Protein AF-A0A834B1N3-F1 (afdb_monomer)

Foldseek 3Di:
DAAQWKAQPVPRDIAHDDQDPVRDGGDCRVVVCCVVPVRDDIDGAAECVVVLCVLQDWDKDFQDQAQVVNDGDIDTDGDADQFDAQKDKDFDPQWDADPVRAIFGNQGFYFDDQKDFPLVRHDPPDDVPDDDGDDPDLPPPDPDDPDDQPQPVVLLVVVVVVPQASQLLSVLSVSQVNPDNVSSVVSCVSCVPPPCSNPHDDDPVDPDPPDPPPVLPQQPVVLLVVLVVVVDDSVLSRVLCVVVSNDSVSSNVVCVVCVLVVVVVVVVVVVVVDDPDDDPDDPPPSDDDGDGDGSMWGWAKFWAFADRDPVDGAIKMWGQDPNWIWIDGPVDIGTDPDDSSRRTRMTMIGHDDD

Structure (mmCIF, N/CA/C/O backbone):
data_AF-A0A834B1N3-F1
#
_entry.id   AF-A0A834B1N3-F1
#
loop_
_atom_site.group_PDB
_atom_site.id
_atom_site.type_symbol
_atom_site.label_atom_id
_atom_site.label_alt_id
_atom_site.label_comp_id
_atom_site.label_asym_id
_atom_site.label_entity_id
_atom_site.label_seq_id
_atom_site.pdbx_PDB_ins_code
_atom_site.Cartn_x
_atom_site.Cartn_y
_atom_site.Cartn_z
_atom_site.occupancy
_atom_site.B_iso_or_equiv
_atom_site.auth_seq_id
_atom_site.auth_comp_id
_atom_site.auth_asym_id
_atom_site.auth_atom_id
_atom_site.pdbx_PDB_model_num
ATOM 1 N N . MET A 1 1 ? -0.926 20.385 25.881 1.00 48.50 1 MET A N 1
ATOM 2 C CA . MET A 1 1 ? -1.432 20.629 24.514 1.00 48.50 1 MET A CA 1
ATOM 3 C C . MET A 1 1 ? -1.673 19.280 23.863 1.00 48.50 1 MET A C 1
ATOM 5 O O . MET A 1 1 ? -0.699 18.581 23.637 1.00 48.50 1 MET A O 1
ATOM 9 N N . ARG A 1 2 ? -2.929 18.856 23.689 1.00 51.62 2 ARG A N 1
ATOM 10 C CA . ARG A 1 2 ? -3.270 17.542 23.098 1.00 51.62 2 ARG A CA 1
ATOM 11 C C . ARG A 1 2 ? -4.264 17.630 21.934 1.00 51.62 2 ARG A C 1
ATOM 13 O O . ARG A 1 2 ? -4.552 16.618 21.321 1.00 51.62 2 ARG A O 1
ATOM 20 N N . GLU A 1 3 ? -4.758 18.824 21.623 1.00 53.50 3 GLU A N 1
ATOM 21 C CA . GLU A 1 3 ? -5.803 19.053 20.622 1.00 53.50 3 GLU A CA 1
ATOM 22 C C . GLU A 1 3 ? -5.447 20.297 19.795 1.00 53.50 3 GLU A C 1
ATOM 24 O O . GLU A 1 3 ? -4.778 21.204 20.302 1.00 53.50 3 GLU A O 1
ATOM 29 N N . ASN A 1 4 ? -5.879 20.339 18.528 1.00 62.78 4 ASN A N 1
ATOM 30 C CA . ASN A 1 4 ? -5.603 21.426 17.573 1.00 62.78 4 ASN A CA 1
ATOM 31 C C . ASN A 1 4 ? -4.107 21.741 17.394 1.00 62.78 4 ASN A C 1
ATOM 33 O O . ASN A 1 4 ? -3.699 22.907 17.408 1.00 62.78 4 ASN A O 1
ATOM 37 N N . LEU A 1 5 ? -3.294 20.699 17.228 1.00 69.50 5 LEU A N 1
ATOM 38 C CA . LEU A 1 5 ? -1.886 20.838 16.870 1.00 69.50 5 LEU A CA 1
ATOM 39 C C . LEU A 1 5 ? -1.744 21.023 15.354 1.00 69.50 5 LEU A C 1
ATOM 41 O O . LEU A 1 5 ? -2.571 20.562 14.574 1.00 69.50 5 LEU A O 1
ATOM 45 N N . TRP A 1 6 ? -0.708 21.728 14.941 1.00 71.81 6 TRP A N 1
ATOM 46 C CA . TRP A 1 6 ? -0.378 22.051 13.563 1.00 71.81 6 TRP A CA 1
ATOM 47 C C . TRP A 1 6 ? 1.087 21.702 13.356 1.00 71.81 6 TRP A C 1
ATOM 49 O O . TRP A 1 6 ? 1.929 22.148 14.132 1.00 71.81 6 TRP A O 1
ATOM 59 N N . LEU A 1 7 ? 1.375 20.884 12.349 1.00 72.25 7 LEU A N 1
ATOM 60 C CA . LEU A 1 7 ? 2.737 20.553 11.947 1.00 72.25 7 LEU A CA 1
ATOM 61 C C . LEU A 1 7 ? 3.144 21.484 10.809 1.00 72.25 7 LEU A C 1
ATOM 63 O O . LEU A 1 7 ? 2.457 21.541 9.787 1.00 72.25 7 LEU A O 1
ATOM 67 N N . ASN A 1 8 ? 4.254 22.190 10.981 1.00 73.25 8 ASN A N 1
ATOM 68 C CA . ASN A 1 8 ? 4.911 22.884 9.891 1.00 73.25 8 ASN A CA 1
ATOM 69 C C . ASN A 1 8 ? 5.729 21.869 9.080 1.00 73.25 8 ASN A C 1
ATOM 71 O O . ASN A 1 8 ? 6.561 21.151 9.633 1.00 73.25 8 ASN A O 1
ATOM 75 N N . LEU A 1 9 ? 5.450 21.762 7.781 1.00 66.12 9 LEU A N 1
ATOM 76 C CA . LEU A 1 9 ? 6.094 20.767 6.914 1.00 66.12 9 LEU A CA 1
ATOM 77 C C . LEU A 1 9 ? 7.459 21.223 6.380 1.00 66.12 9 LEU A C 1
ATOM 79 O O . LEU A 1 9 ? 8.175 20.417 5.796 1.00 66.12 9 LEU A O 1
ATOM 83 N N . THR A 1 10 ? 7.826 22.490 6.576 1.00 69.81 10 THR A N 1
ATOM 84 C CA . THR A 1 10 ? 9.124 23.035 6.164 1.00 69.81 10 THR A CA 1
ATOM 85 C C . THR A 1 10 ? 10.220 22.718 7.180 1.00 69.81 10 THR A C 1
ATOM 87 O O . THR A 1 10 ? 11.349 22.447 6.785 1.00 69.81 10 THR A O 1
ATOM 90 N N . ASP A 1 11 ? 9.904 22.718 8.475 1.00 76.56 11 ASP A N 1
ATOM 91 C CA . ASP A 1 11 ? 10.894 22.550 9.549 1.00 76.56 11 ASP A CA 1
ATOM 92 C C . ASP A 1 11 ? 10.513 21.499 10.610 1.00 76.56 11 ASP A C 1
ATOM 94 O O . ASP A 1 11 ? 11.291 21.222 11.522 1.00 76.56 11 ASP A O 1
ATOM 98 N N . GLY A 1 12 ? 9.330 20.888 10.498 1.00 71.69 12 GLY A N 1
ATOM 99 C CA . GLY A 1 12 ? 8.854 19.863 11.425 1.00 71.69 12 GLY A CA 1
ATOM 100 C C . GLY A 1 12 ? 8.320 20.404 12.757 1.00 71.69 12 GLY A C 1
ATOM 101 O O . GLY A 1 12 ? 8.055 19.611 13.666 1.00 71.69 12 GLY A O 1
ATOM 102 N N . SER A 1 13 ? 8.141 21.722 12.902 1.00 76.25 13 SER A N 1
ATOM 103 C CA . SER A 1 13 ? 7.670 22.344 14.145 1.00 76.25 13 SER A CA 1
ATOM 104 C C . SER A 1 13 ? 6.200 22.006 14.438 1.00 76.25 13 SER A C 1
ATOM 106 O O . SER A 1 13 ? 5.321 22.233 13.608 1.00 76.25 13 SER A O 1
ATOM 108 N N . ILE A 1 14 ? 5.904 21.488 15.640 1.00 76.12 14 ILE A N 1
ATOM 109 C CA . ILE A 1 14 ? 4.534 21.181 16.097 1.00 76.12 14 ILE A CA 1
ATOM 110 C C . ILE A 1 14 ? 4.039 22.286 17.030 1.00 76.12 14 ILE A C 1
ATOM 112 O O . ILE A 1 14 ? 4.569 22.484 18.123 1.00 76.12 14 ILE A O 1
ATOM 116 N N . LEU A 1 15 ? 2.986 22.987 16.618 1.00 79.75 15 LEU A N 1
ATOM 117 C CA . LEU A 1 15 ? 2.504 24.211 17.258 1.00 79.75 15 LEU A CA 1
ATOM 118 C C . LEU A 1 15 ? 0.989 24.158 17.453 1.00 79.75 15 LEU A C 1
ATOM 120 O O . LEU A 1 15 ? 0.296 23.388 16.802 1.00 79.75 15 LEU A O 1
ATOM 124 N N . CYS A 1 16 ? 0.427 24.958 18.354 1.00 77.19 16 CYS A N 1
ATOM 125 C CA . CYS A 1 16 ? -1.027 25.007 18.508 1.00 77.19 16 CYS A CA 1
ATOM 126 C C . CYS A 1 16 ? -1.684 25.939 17.481 1.00 77.19 16 CYS A C 1
ATOM 128 O O . CYS A 1 16 ? -1.087 26.913 17.012 1.00 77.19 16 CYS A O 1
ATOM 130 N N . GLY A 1 17 ? -2.943 25.636 17.164 1.00 72.00 17 GLY A N 1
ATOM 131 C CA . GLY A 1 17 ? -3.754 26.393 16.218 1.00 72.00 17 GLY A CA 1
ATOM 132 C C . GLY A 1 17 ? -4.133 27.797 16.684 1.00 72.00 17 GLY A C 1
ATOM 133 O O . GLY A 1 17 ? -3.735 28.274 17.750 1.00 72.00 17 GLY A O 1
ATOM 134 N N . ARG A 1 18 ? -4.933 28.473 15.857 1.00 75.00 18 ARG A N 1
ATOM 135 C CA . ARG A 1 18 ? -5.403 29.832 16.140 1.00 75.00 18 ARG A CA 1
ATOM 136 C C . ARG A 1 18 ? -6.335 29.882 17.348 1.00 75.00 18 ARG A C 1
ATOM 138 O O . ARG A 1 18 ? -7.101 28.948 17.592 1.00 75.00 18 ARG A O 1
ATOM 145 N N . ARG A 1 19 ? -6.283 31.006 18.060 1.00 77.25 19 ARG A N 1
ATOM 146 C CA . ARG A 1 19 ? -7.270 31.366 19.077 1.00 77.25 19 ARG A CA 1
ATOM 147 C C . ARG A 1 19 ? -8.553 31.818 18.389 1.00 77.25 19 ARG A C 1
ATOM 149 O O . ARG A 1 19 ? -8.499 32.654 17.485 1.00 77.25 19 ARG A O 1
ATOM 156 N N . TYR A 1 20 ? -9.687 31.270 18.802 1.00 76.81 20 TYR A N 1
ATOM 157 C CA . TYR A 1 20 ? -10.995 31.669 18.299 1.00 76.81 20 TYR A CA 1
ATOM 158 C C . TYR A 1 20 ? -11.485 32.951 18.986 1.00 76.81 20 TYR A C 1
ATOM 160 O O . TYR A 1 20 ? -11.007 33.340 20.054 1.00 76.81 20 TYR A O 1
ATOM 168 N N . PHE A 1 21 ? -12.435 33.633 18.342 1.00 65.25 21 PHE A N 1
ATOM 169 C CA . PHE A 1 21 ? -12.978 34.916 18.805 1.00 65.25 21 PHE A CA 1
ATOM 170 C C . PHE A 1 21 ? -13.740 34.805 20.137 1.00 65.25 21 PHE A C 1
ATOM 172 O O . PHE A 1 21 ? -13.783 35.757 20.907 1.00 65.25 21 PHE A O 1
ATOM 179 N N . ASP A 1 22 ? -14.287 33.628 20.436 1.00 72.81 22 ASP A N 1
ATOM 180 C CA . ASP A 1 22 ? -14.977 33.307 21.691 1.00 72.81 22 ASP A CA 1
ATOM 181 C C . ASP A 1 22 ? -14.021 33.001 22.863 1.00 72.81 22 ASP A C 1
ATOM 183 O O . ASP A 1 22 ? -14.458 32.683 23.968 1.00 72.81 22 ASP A O 1
ATOM 187 N N . GLY A 1 23 ? -12.706 33.099 22.640 1.00 62.50 23 GLY A N 1
ATOM 188 C CA . GLY A 1 23 ? -11.679 32.824 23.638 1.00 62.50 23 GLY A CA 1
ATOM 189 C C . GLY A 1 23 ? -11.283 31.350 23.758 1.00 62.50 23 GLY A C 1
ATOM 190 O O . GLY A 1 23 ? -10.336 31.070 24.497 1.00 62.50 23 GLY A O 1
ATOM 191 N N . SER A 1 24 ? -11.938 30.443 23.024 1.00 70.19 24 SER A N 1
ATOM 192 C CA . SER A 1 24 ? -11.586 29.023 22.917 1.00 70.19 24 SER A CA 1
ATOM 193 C C . SER A 1 24 ? -10.539 28.767 21.810 1.00 70.19 24 SER A C 1
ATOM 195 O O . SER A 1 24 ? -10.094 29.693 21.127 1.00 70.19 24 SER A O 1
ATOM 197 N N . GLY A 1 25 ? -10.093 27.518 21.630 1.00 73.12 25 GLY A N 1
ATOM 198 C CA . GLY A 1 25 ? -9.138 27.135 20.576 1.00 73.12 25 GLY A CA 1
ATOM 199 C C . GLY A 1 25 ? -7.673 27.065 21.026 1.00 73.12 25 GLY A C 1
ATOM 200 O O . GLY A 1 25 ? -7.382 26.709 22.167 1.00 73.12 25 GLY A O 1
ATOM 201 N N . GLY A 1 26 ? -6.739 27.324 20.103 1.00 71.88 26 GLY A N 1
ATOM 202 C CA . GLY A 1 26 ? -5.295 27.292 20.371 1.00 71.88 26 GLY A CA 1
ATOM 203 C C . GLY A 1 26 ? -4.718 28.647 20.808 1.00 71.88 26 GLY A C 1
ATOM 204 O O . GLY A 1 26 ? -5.432 29.637 20.920 1.00 71.88 26 GLY A O 1
ATOM 205 N N . ASN A 1 27 ? -3.404 28.703 21.039 1.00 80.50 27 ASN A N 1
ATOM 206 C CA . ASN A 1 27 ? -2.695 29.897 21.530 1.00 80.50 27 ASN A CA 1
ATOM 207 C C . ASN A 1 27 ? -1.969 30.685 20.422 1.00 80.50 27 ASN A C 1
ATOM 209 O O . ASN A 1 27 ? -1.083 31.465 20.733 1.00 80.50 27 ASN A O 1
ATOM 213 N N . ASN A 1 28 ? -2.320 30.500 19.143 1.00 80.12 28 ASN A N 1
ATOM 214 C CA . ASN A 1 28 ? -1.703 31.177 17.987 1.00 80.12 28 ASN A CA 1
ATOM 215 C C . ASN A 1 28 ? -0.225 30.851 17.696 1.00 80.12 28 ASN A C 1
ATOM 217 O O . ASN A 1 28 ? 0.326 31.455 16.776 1.00 80.12 28 ASN A O 1
ATOM 221 N N . HIS A 1 29 ? 0.395 29.867 18.355 1.00 81.00 29 HIS A N 1
ATOM 222 C CA . HIS A 1 29 ? 1.816 29.564 18.132 1.00 81.00 29 HIS A CA 1
ATOM 223 C C . HIS A 1 29 ? 2.141 29.236 16.662 1.00 81.00 29 HIS A C 1
ATOM 225 O O . HIS A 1 29 ? 3.177 29.652 16.160 1.00 81.00 29 HIS A O 1
ATOM 231 N N . ALA A 1 30 ? 1.242 28.562 15.931 1.00 74.19 30 ALA A N 1
ATOM 232 C CA . ALA A 1 30 ? 1.442 28.294 14.501 1.00 74.19 30 ALA A CA 1
ATOM 233 C C . ALA A 1 30 ? 1.464 29.575 13.639 1.00 74.19 30 ALA A C 1
ATOM 235 O O . ALA A 1 30 ? 2.158 29.642 12.629 1.00 74.19 30 ALA A O 1
ATOM 236 N N . VAL A 1 31 ? 0.713 30.610 14.036 1.00 77.69 31 VAL A N 1
ATOM 237 C CA . VAL A 1 31 ? 0.668 31.901 13.329 1.00 77.69 31 VAL A CA 1
ATOM 238 C C . VAL A 1 31 ? 1.860 32.775 13.688 1.00 77.69 31 VAL A C 1
ATOM 240 O O . VAL A 1 31 ? 2.384 33.468 12.822 1.00 77.69 31 VAL A O 1
ATOM 243 N N . GLU A 1 32 ? 2.280 32.757 14.950 1.00 83.75 32 GLU A N 1
ATOM 244 C CA . GLU A 1 32 ? 3.480 33.463 15.406 1.00 83.75 32 GLU A CA 1
ATOM 245 C C . GLU A 1 32 ? 4.719 32.909 14.706 1.00 83.75 32 GLU A C 1
ATOM 247 O O . GLU A 1 32 ? 5.453 33.666 14.079 1.00 83.75 32 GLU A O 1
ATOM 252 N N . HIS A 1 33 ? 4.846 31.585 14.652 1.00 80.31 33 HIS A N 1
ATOM 253 C CA . HIS A 1 33 ? 5.920 30.928 13.921 1.00 80.31 33 HIS A CA 1
ATOM 254 C C . HIS A 1 33 ? 5.930 31.278 12.430 1.00 80.31 33 HIS A C 1
ATOM 256 O O . HIS A 1 33 ? 6.991 31.537 11.870 1.00 80.31 33 HIS A O 1
ATOM 262 N N . PHE A 1 34 ? 4.766 31.344 11.771 1.00 81.44 34 PHE A N 1
ATOM 263 C CA . PHE A 1 34 ? 4.688 31.816 10.384 1.00 81.44 34 PHE A CA 1
ATOM 264 C C . PHE A 1 34 ? 5.166 33.267 10.234 1.00 81.44 34 PHE A C 1
ATOM 266 O O . PHE A 1 34 ? 5.861 33.583 9.274 1.00 81.44 34 PHE A O 1
ATOM 273 N N . ARG A 1 35 ? 4.823 34.154 11.175 1.00 84.31 35 ARG A N 1
ATOM 274 C CA . ARG A 1 35 ? 5.263 35.559 11.139 1.00 84.31 35 ARG A CA 1
ATOM 275 C C . ARG A 1 35 ? 6.768 35.713 11.341 1.00 84.31 35 ARG A C 1
ATOM 277 O O . ARG A 1 35 ? 7.338 36.647 10.791 1.00 84.31 35 ARG A O 1
ATOM 284 N N . GLU A 1 36 ? 7.381 34.829 12.118 1.00 85.25 36 GLU A N 1
ATOM 285 C CA . GLU A 1 36 ? 8.819 34.857 12.398 1.00 85.25 36 GLU A CA 1
ATOM 286 C C . GLU A 1 36 ? 9.648 34.191 11.293 1.00 85.25 36 GLU A C 1
ATOM 288 O O . GLU A 1 36 ? 10.690 34.714 10.908 1.00 85.25 36 GLU A O 1
ATOM 293 N N . THR A 1 37 ? 9.184 33.057 10.763 1.00 83.06 37 THR A N 1
ATOM 294 C CA . THR A 1 37 ? 9.956 32.221 9.822 1.00 83.06 37 THR A CA 1
ATOM 295 C C . THR A 1 37 ? 9.570 32.414 8.357 1.00 83.06 37 THR A C 1
ATOM 297 O O . THR A 1 37 ? 10.370 32.144 7.467 1.00 83.06 37 THR A O 1
ATOM 300 N N . GLY A 1 38 ? 8.341 32.861 8.080 1.00 79.25 38 GLY A N 1
ATOM 301 C CA . GLY A 1 38 ? 7.784 32.942 6.728 1.00 79.25 38 GLY A CA 1
ATOM 302 C C . GLY A 1 38 ? 7.381 31.594 6.113 1.00 79.25 38 GLY A C 1
ATOM 303 O O . GLY A 1 38 ? 6.999 31.566 4.946 1.00 79.25 38 GLY A O 1
ATOM 304 N N . TYR A 1 39 ? 7.437 30.481 6.854 1.00 77.94 39 TYR A N 1
ATOM 305 C CA . TYR A 1 39 ? 7.167 29.135 6.327 1.00 77.94 39 TYR A CA 1
ATOM 306 C C . TYR A 1 39 ? 5.658 28.855 6.143 1.00 77.94 39 TYR A C 1
ATOM 308 O O . TYR A 1 39 ? 4.944 28.728 7.141 1.00 77.94 39 TYR A O 1
ATOM 316 N N . PRO A 1 40 ? 5.141 28.727 4.901 1.00 57.25 40 PRO A N 1
ATOM 317 C CA . PRO A 1 40 ? 3.704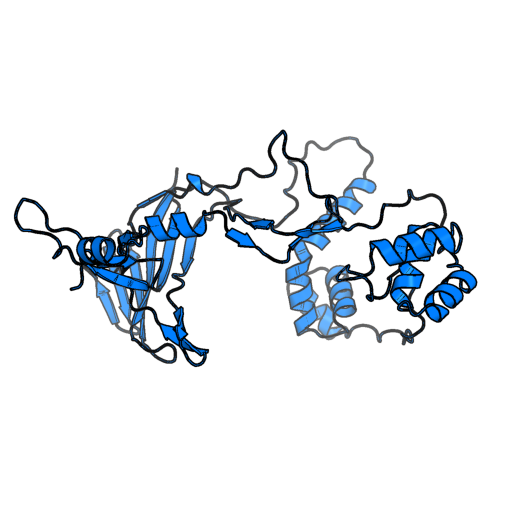 28.817 4.614 1.00 57.25 40 PRO A CA 1
ATOM 318 C C . PRO A 1 40 ? 2.906 27.518 4.823 1.00 57.25 40 PRO A C 1
ATOM 320 O O . PRO A 1 40 ? 1.677 27.573 4.870 1.00 57.25 40 PRO A O 1
ATOM 323 N N . LEU A 1 41 ? 3.560 26.354 4.929 1.00 50.00 41 LEU A N 1
ATOM 324 C CA . LEU A 1 41 ? 2.876 25.058 5.020 1.00 50.00 41 LEU A CA 1
ATOM 325 C C . LEU A 1 41 ? 2.662 24.633 6.477 1.00 50.00 41 LEU A C 1
ATOM 327 O O . LEU A 1 41 ? 3.583 24.143 7.127 1.00 50.00 41 LEU A O 1
ATOM 331 N N . ALA A 1 42 ? 1.424 24.745 6.962 1.00 56.00 42 ALA A N 1
ATOM 332 C CA . ALA A 1 42 ? 0.999 24.181 8.241 1.00 56.00 42 ALA A CA 1
ATOM 333 C C . ALA A 1 42 ? -0.211 23.254 8.036 1.00 56.00 42 ALA A C 1
ATOM 335 O O . ALA A 1 42 ? -1.233 23.681 7.501 1.00 56.00 42 ALA A O 1
ATOM 336 N N . VAL A 1 43 ? -0.113 21.998 8.482 1.00 56.34 43 VAL A N 1
ATOM 337 C CA . VAL A 1 43 ? -1.195 21.001 8.393 1.00 56.34 43 VAL A CA 1
ATOM 338 C C . VAL A 1 43 ? -1.781 20.760 9.777 1.00 56.34 43 VAL A C 1
ATOM 340 O O . VAL A 1 43 ? -1.044 20.528 10.738 1.00 56.34 43 VAL A O 1
ATOM 343 N N . LYS A 1 44 ? -3.113 20.803 9.888 1.00 51.72 44 LYS A N 1
ATOM 344 C CA . LYS A 1 44 ? -3.816 20.467 11.128 1.00 51.72 44 LYS A CA 1
ATOM 345 C C . LYS A 1 44 ? -3.606 18.982 11.436 1.00 51.72 44 LYS A C 1
ATOM 347 O O . LYS A 1 44 ? -4.093 18.113 10.720 1.00 51.72 44 LYS A O 1
ATOM 352 N N . LEU A 1 45 ? -2.910 18.694 12.530 1.00 51.19 45 LEU A N 1
ATOM 353 C CA . LEU A 1 45 ? -2.813 17.353 13.089 1.00 51.19 45 LEU A CA 1
ATOM 354 C C . LEU A 1 45 ? -4.190 16.968 13.638 1.00 51.19 45 LEU A C 1
ATOM 356 O O . LEU A 1 45 ? -4.733 17.665 14.500 1.00 51.19 45 LEU A O 1
ATOM 360 N N . GLY A 1 46 ? -4.757 15.875 13.128 1.00 54.88 46 GLY A N 1
ATOM 361 C CA . GLY A 1 46 ? -5.928 15.252 13.742 1.00 54.88 46 GLY A CA 1
ATOM 362 C C . GLY A 1 46 ? -6.925 14.592 12.798 1.00 54.88 46 GLY A C 1
ATOM 363 O O . GLY A 1 46 ? -7.722 13.818 13.293 1.00 54.88 46 GLY A O 1
ATOM 364 N N . THR A 1 47 ? -6.895 14.816 11.480 1.00 62.59 47 THR A N 1
ATOM 365 C CA . THR A 1 47 ? -7.850 14.169 10.554 1.00 62.59 47 THR A CA 1
ATOM 366 C C . THR A 1 47 ? -7.143 13.300 9.523 1.00 62.59 47 THR A C 1
ATOM 368 O O . THR A 1 47 ? -6.155 13.739 8.933 1.00 62.59 47 THR A O 1
ATOM 371 N N . ILE A 1 48 ? -7.692 12.114 9.237 1.00 78.19 48 ILE A N 1
ATOM 372 C CA . ILE A 1 48 ? -7.190 11.211 8.183 1.00 78.19 48 ILE A CA 1
ATOM 373 C C . ILE A 1 48 ? -7.093 11.887 6.801 1.00 78.19 48 ILE A C 1
ATOM 375 O O . ILE A 1 48 ? -6.304 11.454 5.968 1.00 78.19 48 ILE A O 1
ATOM 379 N N . THR A 1 49 ? -7.858 12.956 6.552 1.00 80.38 49 THR A N 1
ATOM 380 C CA . THR A 1 49 ? -7.920 13.652 5.260 1.00 80.38 49 THR A CA 1
ATOM 381 C C . THR A 1 49 ? -6.545 14.042 4.736 1.00 80.38 49 THR A C 1
ATOM 383 O O . THR A 1 49 ? -6.218 13.692 3.610 1.00 80.38 49 THR A O 1
ATOM 386 N N . SER A 1 50 ? -5.688 14.647 5.562 1.00 79.44 50 SER A N 1
ATOM 387 C CA . SER A 1 50 ? -4.335 15.022 5.130 1.00 79.44 50 SER A CA 1
ATOM 388 C C . SER A 1 50 ? -3.448 13.807 4.841 1.00 79.44 50 SER A C 1
ATOM 390 O O . SER A 1 50 ? -2.583 13.868 3.974 1.00 79.44 50 SER A O 1
ATOM 392 N N . CYS A 1 51 ? -3.673 12.678 5.522 1.00 84.31 51 CYS A N 1
ATOM 393 C CA . CYS A 1 51 ? -2.986 11.424 5.209 1.00 84.31 51 CYS A CA 1
ATOM 394 C C . CYS A 1 51 ? -3.461 10.833 3.872 1.00 84.31 51 CYS A C 1
ATOM 396 O O . CYS A 1 51 ? -2.646 10.293 3.129 1.00 84.31 51 CYS A O 1
ATOM 398 N N . LEU A 1 52 ? -4.757 10.938 3.556 1.00 84.12 52 LEU A N 1
ATOM 399 C CA . LEU A 1 52 ? -5.322 10.488 2.278 1.00 84.12 52 LEU A CA 1
ATOM 400 C C . LEU A 1 52 ? -4.893 11.387 1.117 1.00 84.12 52 LEU A C 1
ATOM 402 O O . LEU A 1 52 ? -4.573 10.882 0.045 1.00 84.12 52 LEU A O 1
ATOM 406 N N . GLU A 1 53 ? -4.849 12.700 1.336 1.00 85.19 53 GLU A N 1
ATOM 407 C CA . GLU A 1 53 ? -4.317 13.666 0.373 1.00 85.19 53 GLU A CA 1
ATOM 408 C C . GLU A 1 53 ? -2.846 13.377 0.084 1.00 85.19 53 GLU A C 1
ATOM 410 O O . GLU A 1 53 ? -2.482 13.248 -1.078 1.00 85.19 53 GLU A O 1
ATOM 415 N N . ALA A 1 54 ? -2.023 13.175 1.120 1.00 85.69 54 ALA A N 1
ATOM 416 C CA . ALA A 1 54 ? -0.619 12.803 0.949 1.00 85.69 54 ALA A CA 1
ATOM 417 C C . ALA A 1 54 ? -0.448 11.455 0.227 1.00 85.69 54 ALA A C 1
ATOM 419 O O . ALA A 1 54 ? 0.466 11.307 -0.572 1.00 85.69 54 ALA A O 1
ATOM 420 N N . TYR A 1 55 ? -1.334 10.482 0.471 1.00 86.75 55 TYR A N 1
ATOM 421 C CA . TYR A 1 55 ? -1.316 9.195 -0.231 1.00 86.75 55 TYR A CA 1
ATOM 422 C C . TYR A 1 55 ? -1.637 9.332 -1.730 1.00 86.75 55 TYR A C 1
ATOM 424 O O . TYR A 1 55 ? -1.049 8.632 -2.551 1.00 86.75 55 TYR A O 1
ATOM 432 N N . GLY A 1 56 ? -2.583 10.207 -2.083 1.00 87.44 56 GLY A N 1
ATOM 433 C CA . GLY A 1 56 ? -3.014 10.435 -3.466 1.00 87.44 56 GLY A CA 1
ATOM 434 C C . GLY A 1 56 ? -2.251 11.537 -4.207 1.00 87.44 56 GLY A C 1
ATOM 435 O O . GLY A 1 56 ? -2.535 11.757 -5.390 1.00 87.44 56 GLY A O 1
ATOM 436 N N . ALA A 1 57 ? -1.344 12.241 -3.525 1.00 89.25 57 ALA A N 1
ATOM 437 C CA . ALA A 1 57 ? -0.560 13.329 -4.086 1.00 89.25 57 ALA A CA 1
ATOM 438 C C . ALA A 1 57 ? 0.486 12.802 -5.085 1.00 89.25 57 ALA A C 1
ATOM 440 O O . ALA A 1 57 ? 1.036 11.718 -4.881 1.00 89.25 57 ALA A O 1
ATOM 441 N N . PRO A 1 58 ? 0.774 13.558 -6.158 1.00 91.38 58 PRO A N 1
ATOM 442 C CA . PRO A 1 58 ? 1.879 13.241 -7.050 1.00 91.38 58 PRO A CA 1
ATOM 443 C C . PRO A 1 58 ? 3.214 13.372 -6.304 1.00 91.38 58 PRO A C 1
ATOM 445 O O . PRO A 1 58 ? 3.494 14.401 -5.689 1.00 91.38 58 PRO A O 1
ATOM 448 N N . GLU A 1 59 ? 4.035 12.329 -6.377 1.00 90.12 59 GLU A N 1
ATOM 449 C CA . GLU A 1 59 ? 5.385 12.272 -5.816 1.00 90.12 59 GLU A CA 1
ATOM 450 C C . GLU A 1 59 ? 6.413 12.424 -6.937 1.00 90.12 59 GLU A C 1
ATOM 452 O O . GLU A 1 59 ? 6.323 11.756 -7.968 1.00 90.12 59 GLU A O 1
ATOM 457 N N . GLN A 1 60 ? 7.398 13.295 -6.732 1.00 92.94 60 GLN A N 1
ATOM 458 C CA . GLN A 1 60 ? 8.526 13.427 -7.644 1.00 92.94 60 GLN A CA 1
ATOM 459 C C . GLN A 1 60 ? 9.545 12.316 -7.370 1.00 92.94 60 GLN A C 1
ATOM 461 O O . GLN A 1 60 ? 9.993 12.149 -6.236 1.00 92.94 60 GLN A O 1
ATOM 466 N N . VAL A 1 61 ? 9.915 11.577 -8.413 1.00 92.88 61 VAL A N 1
ATOM 467 C CA . VAL A 1 61 ? 10.948 10.539 -8.377 1.00 92.88 61 VAL A CA 1
ATOM 468 C C . VAL A 1 61 ? 12.112 11.010 -9.237 1.00 92.88 61 VAL A C 1
ATOM 470 O O . VAL A 1 61 ? 12.013 11.064 -10.464 1.00 92.88 61 VAL A O 1
ATOM 473 N N . ASP A 1 62 ? 13.202 11.378 -8.576 1.00 90.25 62 ASP A N 1
ATOM 474 C CA . ASP A 1 62 ? 14.440 11.775 -9.239 1.00 90.25 62 ASP A CA 1
ATOM 475 C C . ASP A 1 62 ? 15.219 10.544 -9.733 1.00 90.25 62 ASP A C 1
ATOM 477 O O . ASP A 1 62 ? 14.996 9.423 -9.276 1.00 90.25 62 ASP A O 1
ATOM 481 N N . ASP A 1 63 ? 16.156 10.767 -10.657 1.00 88.38 63 ASP A N 1
ATOM 482 C CA . ASP A 1 63 ? 17.008 9.726 -11.255 1.00 88.38 63 ASP A CA 1
ATOM 483 C C . ASP A 1 63 ? 16.229 8.604 -11.981 1.00 88.38 63 ASP A C 1
ATOM 485 O O . ASP A 1 63 ? 16.630 7.440 -11.994 1.00 88.38 63 ASP A O 1
ATOM 489 N N . PHE A 1 64 ? 15.101 8.954 -12.609 1.00 87.75 64 PHE A N 1
ATOM 490 C CA . PHE A 1 64 ? 14.277 8.031 -13.389 1.00 87.75 64 PHE A CA 1
ATOM 491 C C . PHE A 1 64 ? 14.801 7.880 -14.821 1.00 87.75 64 PHE A C 1
ATOM 493 O O . PHE A 1 64 ? 15.002 8.869 -15.523 1.00 87.75 64 PHE A O 1
ATOM 500 N N . TRP A 1 65 ? 14.965 6.648 -15.299 1.00 83.38 65 TRP A N 1
ATOM 501 C CA . TRP A 1 65 ? 15.311 6.388 -16.697 1.00 83.38 65 TRP A CA 1
ATOM 502 C C . TRP A 1 65 ? 14.079 6.503 -17.605 1.00 83.38 65 TRP A C 1
ATOM 504 O O . TRP A 1 65 ? 13.159 5.694 -17.504 1.00 83.38 65 TRP A O 1
ATOM 514 N N . SER A 1 66 ? 14.065 7.486 -18.510 1.00 84.75 66 SER A N 1
ATOM 515 C CA . SER A 1 66 ? 12.982 7.662 -19.483 1.00 84.75 66 SER A CA 1
ATOM 516 C C . SER A 1 66 ? 13.365 7.058 -20.831 1.00 84.75 66 SER A C 1
ATOM 518 O O . SER A 1 66 ? 14.300 7.530 -21.475 1.00 84.75 66 SER A O 1
ATOM 520 N N . THR A 1 67 ? 12.616 6.054 -21.290 1.00 84.81 67 THR A N 1
ATOM 521 C CA . THR A 1 67 ? 12.824 5.410 -22.600 1.00 84.81 67 THR A CA 1
ATOM 522 C C . THR A 1 67 ? 12.526 6.332 -23.773 1.00 84.81 67 THR A C 1
ATOM 524 O O . THR A 1 67 ? 13.216 6.273 -24.784 1.00 84.81 67 THR A O 1
ATOM 527 N N . ALA A 1 68 ? 11.554 7.233 -23.626 1.00 81.00 68 ALA A N 1
ATOM 528 C CA . ALA A 1 68 ? 11.230 8.228 -24.645 1.00 81.00 68 ALA A CA 1
ATOM 529 C C . ALA A 1 68 ? 12.340 9.280 -24.815 1.00 81.00 68 ALA A C 1
ATOM 531 O O . ALA A 1 68 ? 12.568 9.766 -25.920 1.00 81.00 68 ALA A O 1
ATOM 532 N N . LEU A 1 69 ? 13.028 9.639 -23.723 1.00 82.00 69 LEU A N 1
ATOM 533 C CA . LEU A 1 69 ? 14.143 10.593 -23.751 1.00 82.00 69 LEU A CA 1
ATOM 534 C C . LEU A 1 69 ? 15.509 9.917 -23.919 1.00 82.00 69 LEU A C 1
ATOM 536 O O . LEU A 1 69 ? 16.487 10.620 -24.153 1.00 82.00 69 LEU A O 1
ATOM 540 N N . GLN A 1 70 ? 15.571 8.590 -23.758 1.00 79.75 70 GLN A N 1
ATOM 541 C CA . GLN A 1 70 ? 16.799 7.791 -23.674 1.00 79.75 70 GLN A CA 1
ATOM 542 C C . GLN A 1 70 ? 17.829 8.402 -22.709 1.00 79.75 70 GLN A C 1
ATOM 544 O O . GLN A 1 70 ? 19.015 8.496 -23.009 1.00 79.75 70 GLN A O 1
ATOM 549 N N . ALA A 1 71 ? 17.351 8.895 -21.565 1.00 77.69 71 ALA A N 1
ATOM 550 C CA . ALA A 1 71 ? 18.175 9.595 -20.589 1.00 77.69 71 ALA A CA 1
ATOM 551 C C . ALA A 1 71 ? 17.549 9.570 -19.191 1.00 77.69 71 ALA A C 1
ATOM 553 O O . ALA A 1 71 ? 16.336 9.393 -19.017 1.00 77.69 71 ALA A O 1
ATOM 554 N N . LYS A 1 72 ? 18.389 9.824 -18.182 1.00 83.50 72 LYS A N 1
ATOM 555 C CA . LYS A 1 72 ? 17.951 10.084 -16.808 1.00 83.50 72 LYS A CA 1
ATOM 556 C C . LYS A 1 72 ? 17.176 11.398 -16.737 1.00 83.50 72 LYS A C 1
ATOM 558 O O . LYS A 1 72 ? 17.604 12.429 -17.252 1.00 83.50 72 LYS A O 1
ATOM 563 N N . SER A 1 73 ? 16.028 11.350 -16.085 1.00 89.25 73 SER A N 1
ATOM 564 C CA . SER A 1 73 ? 15.086 12.449 -15.947 1.00 89.25 73 SER A CA 1
ATOM 565 C C . SER A 1 73 ? 14.349 12.350 -14.607 1.00 89.25 73 SER A C 1
ATOM 567 O O . SER A 1 73 ? 14.744 11.614 -13.702 1.00 89.25 73 SER A O 1
ATOM 569 N N . VAL A 1 74 ? 13.285 13.129 -14.471 1.00 92.69 74 VAL A N 1
ATOM 570 C CA . VAL A 1 74 ? 12.417 13.170 -13.298 1.00 92.69 74 VAL A CA 1
ATOM 571 C C . VAL A 1 74 ? 11.067 12.571 -13.678 1.00 92.69 74 VAL A C 1
ATOM 573 O O . VAL A 1 74 ? 10.455 12.995 -14.658 1.00 92.69 74 VAL A O 1
ATOM 576 N N . ALA A 1 75 ? 10.584 11.610 -12.894 1.00 92.31 75 ALA A N 1
ATOM 577 C CA . ALA A 1 75 ? 9.239 11.062 -13.028 1.00 92.31 75 ALA A CA 1
ATOM 578 C C . ALA A 1 75 ? 8.286 11.664 -11.994 1.00 92.31 75 ALA A C 1
ATOM 580 O O . ALA A 1 75 ? 8.683 12.073 -10.903 1.00 92.31 75 ALA A O 1
ATOM 581 N N . VAL A 1 76 ? 6.997 11.669 -12.328 1.00 94.31 76 VAL A N 1
ATOM 582 C CA . VAL A 1 76 ? 5.924 11.998 -11.389 1.00 94.31 76 VAL A CA 1
ATOM 583 C C . VAL A 1 76 ? 5.095 10.741 -11.159 1.00 94.31 76 VAL A C 1
ATOM 585 O O . VAL A 1 76 ? 4.373 10.287 -12.044 1.00 94.31 76 VAL A O 1
ATOM 588 N N . LYS A 1 77 ? 5.203 10.162 -9.963 1.00 92.56 77 LYS A N 1
ATOM 589 C CA . LYS A 1 77 ? 4.521 8.927 -9.577 1.00 92.56 77 LYS A CA 1
ATOM 590 C C . LYS A 1 77 ? 3.247 9.248 -8.806 1.00 92.56 77 LYS A C 1
ATOM 592 O O . LYS A 1 77 ? 3.271 9.946 -7.800 1.00 92.56 77 LYS A O 1
ATOM 597 N N . THR A 1 78 ? 2.128 8.680 -9.245 1.00 92.19 78 THR A N 1
ATOM 598 C CA . THR A 1 78 ? 0.845 8.756 -8.531 1.00 92.19 78 THR A CA 1
ATOM 599 C C . THR A 1 78 ? 0.332 7.345 -8.271 1.00 92.19 78 THR A C 1
ATOM 601 O O . THR A 1 78 ? 0.405 6.487 -9.145 1.00 92.19 78 THR A O 1
ATOM 604 N N . THR A 1 79 ? -0.187 7.088 -7.067 1.00 92.62 79 THR A N 1
ATOM 605 C CA . THR A 1 79 ? -0.750 5.778 -6.696 1.00 92.62 79 THR A CA 1
ATOM 606 C C . THR A 1 79 ? -2.261 5.893 -6.517 1.00 92.62 79 THR A C 1
ATOM 608 O O . THR A 1 79 ? -2.748 6.837 -5.894 1.00 92.62 79 THR A O 1
ATOM 611 N N . ARG A 1 80 ? -3.016 4.942 -7.075 1.00 92.88 80 ARG A N 1
ATOM 612 C CA . ARG A 1 80 ? -4.485 4.889 -7.018 1.00 92.88 80 ARG A CA 1
ATOM 613 C C . ARG A 1 80 ? -4.970 3.452 -6.848 1.00 92.88 80 ARG A C 1
ATOM 615 O O . ARG A 1 80 ? -4.230 2.505 -7.100 1.00 92.88 80 ARG A O 1
ATOM 622 N N . PHE A 1 81 ? -6.223 3.293 -6.432 1.00 93.75 81 PHE A N 1
ATOM 623 C CA . PHE A 1 81 ? -6.859 1.984 -6.301 1.00 93.75 81 PHE A CA 1
ATOM 624 C C . PHE A 1 81 ? -7.481 1.560 -7.632 1.00 93.75 81 PHE A C 1
ATOM 626 O O . PHE A 1 81 ? -8.432 2.191 -8.088 1.00 93.75 81 PHE A O 1
ATOM 633 N N . ALA A 1 82 ? -6.990 0.476 -8.233 1.00 93.69 82 ALA A N 1
ATOM 634 C CA . ALA A 1 82 ? -7.663 -0.146 -9.376 1.00 93.69 82 ALA A CA 1
ATOM 635 C C . ALA A 1 82 ? -8.989 -0.814 -8.956 1.00 93.69 82 ALA A C 1
ATOM 637 O O . ALA A 1 82 ? -9.989 -0.719 -9.662 1.00 93.69 82 ALA A O 1
ATOM 638 N N . SER A 1 83 ? -9.015 -1.418 -7.764 1.00 93.12 83 SER A N 1
ATOM 639 C CA . SER A 1 83 ? -10.184 -2.083 -7.177 1.00 93.12 83 SER A CA 1
ATOM 640 C C . SER A 1 83 ? -10.331 -1.775 -5.685 1.00 93.12 83 SER A C 1
ATOM 642 O O . SER A 1 83 ? -9.335 -1.542 -4.994 1.00 93.12 83 SER A O 1
ATOM 644 N N . PHE A 1 84 ? -11.556 -1.854 -5.168 1.00 95.19 84 PHE A N 1
ATOM 645 C CA . PHE A 1 84 ? -11.897 -1.638 -3.761 1.00 95.19 84 PHE A CA 1
ATOM 646 C C . PHE A 1 84 ? -12.344 -2.941 -3.071 1.00 95.19 84 PHE A C 1
ATOM 648 O O . PHE A 1 84 ? -13.417 -3.455 -3.399 1.00 95.19 84 PHE A O 1
ATOM 655 N N . PRO A 1 85 ? -11.573 -3.467 -2.095 1.00 95.00 85 PRO A N 1
ATOM 656 C CA . PRO A 1 85 ? -11.862 -4.749 -1.451 1.00 95.00 85 PRO A CA 1
ATOM 657 C C . PRO A 1 85 ? -13.078 -4.693 -0.516 1.00 95.00 85 PRO A C 1
ATOM 659 O O . PRO A 1 85 ? -13.535 -3.630 -0.109 1.00 95.00 85 PRO A O 1
ATOM 662 N N . ASP A 1 86 ? -13.590 -5.860 -0.118 1.00 94.44 86 ASP A N 1
ATOM 663 C CA . ASP A 1 86 ? -14.675 -5.962 0.874 1.00 94.44 86 ASP A CA 1
ATOM 664 C C . ASP A 1 86 ? -14.251 -5.440 2.251 1.00 94.44 86 ASP A C 1
ATOM 666 O O . ASP A 1 86 ? -15.048 -4.846 2.975 1.00 94.44 86 ASP A O 1
ATOM 670 N N . TYR A 1 87 ? -12.988 -5.682 2.605 1.00 95.00 87 TYR A N 1
ATOM 671 C CA . TYR A 1 87 ? -12.360 -5.192 3.820 1.00 95.00 87 TYR A CA 1
ATOM 672 C C . TYR A 1 87 ? -11.073 -4.468 3.449 1.00 95.00 87 TYR A C 1
ATOM 674 O O . TYR A 1 87 ? -10.108 -5.083 2.995 1.00 95.00 87 TYR A O 1
ATOM 682 N N . LEU A 1 88 ? -11.064 -3.156 3.646 1.00 94.88 88 LEU A N 1
ATOM 683 C CA . LEU A 1 88 ? -9.893 -2.320 3.459 1.00 94.88 88 LEU A CA 1
ATOM 684 C C . LEU A 1 88 ? -9.062 -2.317 4.743 1.00 94.88 88 LEU A C 1
ATOM 686 O O . LEU A 1 88 ? -9.544 -1.939 5.814 1.00 94.88 88 LEU A O 1
ATOM 690 N N . VAL A 1 89 ? -7.801 -2.723 4.620 1.00 95.75 89 VAL A N 1
ATOM 691 C CA . VAL A 1 89 ? -6.827 -2.697 5.712 1.00 95.75 89 VAL A CA 1
ATOM 692 C C . VAL A 1 89 ? -5.949 -1.462 5.553 1.00 95.75 89 VAL A C 1
ATOM 694 O O . VAL A 1 89 ? -5.278 -1.300 4.537 1.00 95.75 89 VAL A O 1
ATOM 697 N N . ILE A 1 90 ? -5.944 -0.590 6.560 1.00 92.8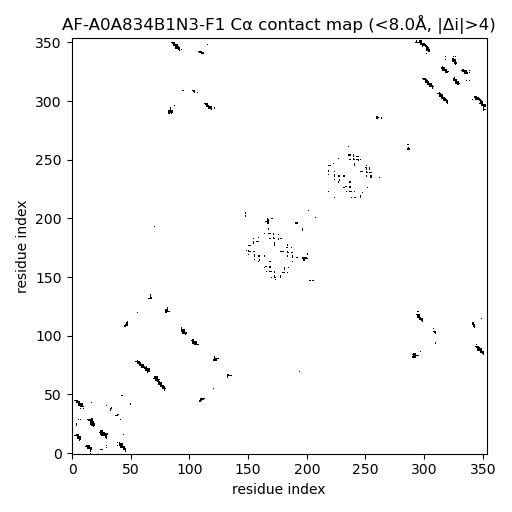1 90 ILE A N 1
ATOM 698 C CA . ILE A 1 90 ? -5.132 0.630 6.577 1.00 92.81 90 ILE A CA 1
ATOM 699 C C . ILE A 1 90 ? -4.091 0.511 7.681 1.00 92.81 90 ILE A C 1
ATOM 701 O O . ILE A 1 90 ? -4.429 0.474 8.864 1.00 92.81 90 ILE A O 1
ATOM 705 N N . GLN A 1 91 ? -2.817 0.505 7.304 1.00 92.44 91 GLN A N 1
ATOM 706 C CA . GLN A 1 91 ? -1.706 0.607 8.241 1.00 92.44 91 GLN A CA 1
ATOM 707 C C . GLN A 1 91 ? -1.265 2.067 8.360 1.00 92.44 91 GLN A C 1
ATOM 709 O O . GLN A 1 91 ? -0.842 2.686 7.384 1.00 92.44 91 GLN A O 1
ATOM 714 N N . ILE A 1 92 ? -1.299 2.614 9.572 1.00 88.69 92 ILE A N 1
ATOM 715 C CA . ILE A 1 92 ? -0.740 3.939 9.834 1.00 88.69 92 ILE A CA 1
ATOM 716 C C . ILE A 1 92 ? 0.780 3.819 9.924 1.00 88.69 92 ILE A C 1
ATOM 718 O O . ILE A 1 92 ? 1.306 3.227 10.870 1.00 88.69 92 ILE A O 1
ATOM 722 N N . LYS A 1 93 ? 1.494 4.426 8.971 1.00 87.19 93 LYS A N 1
ATOM 723 C CA . LYS A 1 93 ? 2.965 4.506 8.947 1.00 87.19 93 LYS A CA 1
ATOM 724 C C . LYS A 1 93 ? 3.504 5.483 10.006 1.00 87.19 93 LYS A C 1
ATOM 726 O O . LYS A 1 93 ? 4.133 6.485 9.695 1.00 87.19 93 LYS A O 1
ATOM 731 N N . LYS A 1 94 ? 3.256 5.194 11.286 1.00 84.12 94 LYS A N 1
ATOM 732 C CA . LYS A 1 94 ? 3.694 6.008 12.435 1.00 84.12 94 LYS A CA 1
ATOM 733 C C . LYS A 1 94 ? 5.086 5.634 12.954 1.00 84.12 94 LYS A C 1
ATOM 735 O O . LYS A 1 94 ? 5.318 5.621 14.160 1.00 84.12 94 LYS A O 1
ATOM 740 N N . PHE A 1 95 ? 6.010 5.313 12.057 1.00 83.69 95 PHE A N 1
ATOM 741 C CA . PHE A 1 95 ? 7.400 5.012 12.390 1.00 83.69 95 PHE A CA 1
ATOM 742 C C . PHE A 1 95 ? 8.314 5.780 11.445 1.00 83.69 95 PHE A C 1
ATOM 744 O O . PHE A 1 95 ? 8.011 5.899 10.262 1.00 83.69 95 PHE A O 1
ATOM 751 N N . THR A 1 96 ? 9.414 6.302 11.973 1.00 87.12 96 THR A N 1
ATOM 752 C CA . THR A 1 96 ? 10.442 6.995 11.192 1.00 87.12 96 THR A CA 1
ATOM 753 C C . THR A 1 96 ? 11.824 6.701 11.767 1.00 87.12 96 THR A C 1
ATOM 755 O O . THR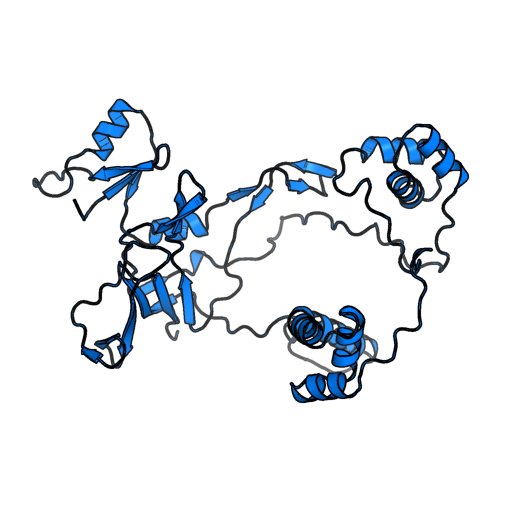 A 1 96 ? 11.932 6.184 12.879 1.00 87.12 96 THR A O 1
ATOM 758 N N . PHE A 1 97 ? 12.882 7.034 11.040 1.00 83.50 97 PHE A N 1
ATOM 759 C CA . PHE A 1 97 ? 14.250 6.932 11.535 1.00 83.50 97 PHE A CA 1
ATOM 760 C C . PHE A 1 97 ? 14.660 8.214 12.272 1.00 83.50 97 PHE A C 1
ATOM 762 O O . PHE A 1 97 ? 14.350 9.324 11.842 1.00 83.50 97 PHE A O 1
ATOM 769 N N . GLY A 1 98 ? 15.315 8.057 13.426 1.00 83.94 98 GLY A N 1
ATOM 770 C CA . GLY A 1 98 ? 15.944 9.154 14.164 1.00 83.94 98 GLY A CA 1
ATOM 771 C C . GLY A 1 98 ? 17.355 9.483 13.662 1.00 83.94 98 GLY A C 1
ATOM 772 O O . GLY A 1 98 ? 17.810 8.941 12.660 1.00 83.94 98 GLY A O 1
ATOM 773 N N . LEU A 1 99 ? 18.058 10.342 14.409 1.00 83.50 99 LEU A N 1
ATOM 774 C CA . LEU A 1 99 ? 19.390 10.868 14.062 1.00 83.50 99 LEU A CA 1
ATOM 775 C C . LEU A 1 99 ? 20.467 9.781 13.860 1.00 83.50 99 LEU A C 1
ATOM 777 O O . LEU A 1 99 ? 21.378 9.987 13.069 1.00 83.50 99 LEU A O 1
ATOM 781 N N . ASP A 1 100 ? 20.314 8.614 14.494 1.00 89.75 100 ASP A N 1
ATOM 782 C CA . ASP A 1 100 ? 21.271 7.497 14.428 1.00 89.75 100 ASP A CA 1
ATOM 783 C C . ASP A 1 100 ? 20.681 6.242 13.758 1.00 89.75 100 ASP A C 1
ATOM 785 O O . ASP A 1 100 ? 20.998 5.118 14.145 1.00 89.75 100 ASP A O 1
ATOM 789 N N . TRP A 1 101 ? 19.731 6.402 12.828 1.00 89.00 101 TRP A N 1
ATOM 790 C CA . TRP A 1 101 ? 18.969 5.287 12.230 1.00 89.00 101 TRP A CA 1
ATOM 791 C C . TRP A 1 101 ? 18.186 4.433 13.239 1.00 89.00 101 TRP A C 1
ATOM 793 O O . TRP A 1 101 ? 17.662 3.372 12.905 1.00 89.00 101 TRP A O 1
ATOM 803 N N . VAL A 1 102 ? 18.042 4.908 14.478 1.00 87.19 102 VAL A N 1
ATOM 804 C CA . VAL A 1 102 ? 17.214 4.257 15.492 1.00 87.19 102 VAL A CA 1
ATOM 805 C C . VAL A 1 102 ? 15.742 4.450 15.113 1.00 87.19 102 VAL A C 1
ATOM 807 O O . VAL A 1 102 ? 15.295 5.599 15.002 1.00 87.19 102 VAL A O 1
ATOM 810 N N . PRO A 1 103 ? 14.959 3.370 14.928 1.00 87.69 103 PRO A N 1
ATOM 811 C CA . PRO A 1 103 ? 13.543 3.482 14.616 1.00 87.69 103 PRO A CA 1
ATOM 812 C C . PRO A 1 103 ? 12.792 4.148 15.767 1.00 87.69 103 PRO A C 1
ATOM 814 O O . PRO A 1 103 ? 12.830 3.685 16.911 1.00 87.69 103 PRO A O 1
ATOM 817 N N . LYS A 1 104 ? 12.058 5.210 15.455 1.00 85.06 104 LYS A N 1
ATOM 818 C CA . LYS A 1 104 ? 11.255 5.989 16.391 1.00 85.06 104 LYS A CA 1
ATOM 819 C C . LYS A 1 104 ? 9.780 5.865 16.039 1.00 85.06 104 LYS A C 1
ATOM 821 O O . LYS A 1 104 ? 9.370 6.113 14.905 1.00 85.06 104 LYS A O 1
ATOM 826 N N . LYS A 1 105 ? 8.965 5.526 17.038 1.00 84.31 105 LYS A N 1
ATOM 827 C CA . LYS A 1 105 ? 7.508 5.580 16.922 1.00 84.31 105 LYS A CA 1
ATOM 828 C C . LYS A 1 105 ? 7.059 7.037 16.994 1.00 84.31 105 LYS A C 1
ATOM 830 O O . LYS A 1 105 ? 7.424 7.765 17.917 1.00 84.31 105 LYS A O 1
ATOM 835 N N . LEU A 1 106 ? 6.259 7.450 16.023 1.00 80.94 106 LEU A N 1
ATOM 836 C CA . LEU A 1 106 ? 5.573 8.729 16.029 1.00 80.94 106 LEU A CA 1
ATOM 837 C C . LEU A 1 106 ? 4.335 8.587 16.922 1.00 80.94 106 LEU A C 1
ATOM 839 O O . LEU A 1 106 ? 3.393 7.862 16.593 1.00 80.94 106 LEU A O 1
ATOM 843 N N . ASP A 1 107 ? 4.358 9.245 18.079 1.00 77.19 107 ASP A N 1
ATOM 844 C CA . ASP A 1 107 ? 3.225 9.283 19.005 1.00 77.19 107 ASP A CA 1
ATOM 845 C C . ASP A 1 107 ? 2.211 10.333 18.530 1.00 77.19 107 ASP A C 1
ATOM 847 O O . ASP A 1 107 ? 2.187 11.472 18.995 1.00 77.19 107 ASP A O 1
ATOM 851 N N . VAL A 1 108 ? 1.449 9.963 17.498 1.00 81.00 108 VAL A N 1
ATOM 852 C CA . VAL A 1 108 ? 0.472 10.830 16.827 1.00 81.00 108 VAL A CA 1
ATOM 853 C C . VAL A 1 108 ? -0.933 10.294 17.067 1.00 81.00 108 VAL A C 1
ATOM 855 O O . VAL A 1 108 ? -1.177 9.093 16.926 1.00 81.00 108 VAL A O 1
ATOM 858 N N . SER A 1 109 ? -1.847 11.205 17.390 1.00 84.38 109 SER A N 1
ATOM 859 C CA . SER A 1 109 ? -3.290 10.970 17.418 1.00 84.38 109 SER A CA 1
ATOM 860 C C . SER A 1 109 ? -3.872 11.382 16.061 1.00 84.38 109 SER A C 1
ATOM 862 O O . SER A 1 109 ? -3.696 12.524 15.626 1.00 84.38 109 SER A O 1
ATOM 864 N N . ILE A 1 110 ? -4.487 10.430 15.357 1.00 85.19 110 ILE A N 1
ATOM 865 C CA . ILE A 1 110 ? -5.106 10.632 14.040 1.00 85.19 110 ILE A CA 1
ATOM 866 C C . ILE A 1 110 ? -6.540 10.141 14.134 1.00 85.19 110 ILE A C 1
ATOM 868 O O . ILE A 1 110 ? -6.768 8.935 14.165 1.00 85.19 110 ILE A O 1
ATOM 872 N N . GLU A 1 111 ? -7.504 11.056 14.161 1.00 85.88 111 GLU A N 1
ATOM 873 C CA . GLU A 1 111 ? -8.914 10.696 14.230 1.00 85.88 111 GLU A CA 1
ATOM 874 C C . GLU A 1 111 ? -9.344 9.991 12.939 1.00 85.88 111 GLU A C 1
ATOM 876 O O . GLU A 1 111 ? -9.362 10.572 11.847 1.00 85.88 111 GLU A O 1
ATOM 881 N N . MET A 1 112 ? -9.661 8.704 13.080 1.00 88.06 112 MET A N 1
ATOM 882 C CA . MET A 1 112 ? -10.141 7.863 11.991 1.00 88.06 112 MET A CA 1
ATOM 883 C C . MET A 1 112 ? -11.673 7.918 11.939 1.00 88.06 112 MET A C 1
ATOM 885 O O . MET A 1 112 ? -12.324 7.637 12.953 1.00 88.06 112 MET A O 1
ATOM 889 N N . PRO A 1 113 ? -12.263 8.272 10.785 1.00 90.44 113 PRO A N 1
ATOM 890 C CA . PRO A 1 113 ? -13.702 8.447 10.668 1.00 90.44 113 PRO A CA 1
ATOM 891 C C . PRO A 1 113 ? -14.442 7.106 10.774 1.00 90.44 113 PRO A C 1
ATOM 893 O O . PRO A 1 113 ? -13.918 6.054 10.418 1.00 90.44 113 PRO A O 1
ATOM 896 N N . GLU A 1 114 ? -15.688 7.121 11.258 1.00 90.50 114 GLU A N 1
ATOM 897 C CA . GLU A 1 114 ? -16.525 5.910 11.211 1.00 90.50 114 GLU A CA 1
ATOM 898 C C . GLU A 1 114 ? -16.973 5.574 9.792 1.00 90.50 114 GLU A C 1
ATOM 900 O O . GLU A 1 114 ? -17.132 4.399 9.482 1.00 90.50 114 GLU A O 1
ATOM 905 N N . GLU A 1 115 ? -17.153 6.588 8.950 1.00 92.44 115 GLU A N 1
ATOM 906 C CA . GLU A 1 115 ? -17.527 6.455 7.547 1.00 92.44 115 GLU A CA 1
ATOM 907 C C . GLU A 1 115 ? -16.404 7.015 6.681 1.00 92.44 115 GLU A C 1
ATOM 909 O O . GLU A 1 115 ? -15.952 8.142 6.881 1.00 92.44 115 GLU A O 1
ATOM 914 N N . LEU A 1 116 ? -15.938 6.219 5.726 1.00 91.62 116 LEU A N 1
ATOM 915 C CA . LEU A 1 116 ? -14.810 6.559 4.874 1.00 91.62 116 LEU A CA 1
ATOM 916 C C . LEU A 1 116 ? -15.225 6.431 3.409 1.00 91.62 116 LEU A C 1
ATOM 918 O O . LEU A 1 116 ? -15.541 5.336 2.946 1.00 91.62 116 LEU A O 1
ATOM 922 N N . ASP A 1 117 ? -15.194 7.550 2.687 1.00 92.06 117 ASP A N 1
ATOM 923 C CA . ASP A 1 117 ? -15.355 7.585 1.234 1.00 92.06 117 ASP A CA 1
ATOM 924 C C . ASP A 1 117 ? -13.994 7.849 0.579 1.00 92.06 117 ASP A C 1
ATOM 926 O O . ASP A 1 117 ? -13.369 8.894 0.786 1.00 92.06 117 ASP A O 1
ATOM 930 N N . ILE A 1 118 ? -13.516 6.858 -0.172 1.00 92.12 118 ILE A N 1
ATOM 931 C CA . ILE A 1 118 ? -12.267 6.913 -0.944 1.00 92.12 118 ILE A CA 1
ATOM 932 C C . ILE A 1 118 ? -12.519 6.729 -2.441 1.00 92.12 118 ILE A C 1
ATOM 934 O O . ILE A 1 118 ? -11.587 6.440 -3.191 1.00 92.12 118 ILE A O 1
ATOM 938 N N . SER A 1 119 ? -13.761 6.899 -2.899 1.00 91.44 119 SER A N 1
ATOM 939 C CA . SER A 1 119 ? -14.120 6.761 -4.314 1.00 91.44 119 SER A CA 1
ATOM 940 C C . SER A 1 119 ? -13.297 7.673 -5.235 1.00 91.44 119 SER A C 1
ATOM 942 O O . SER A 1 119 ? -12.929 7.256 -6.331 1.00 91.44 119 SER A O 1
ATOM 944 N N . GLN A 1 120 ? -12.900 8.855 -4.756 1.00 90.62 120 GLN A N 1
ATOM 945 C CA . GLN A 1 120 ? -12.015 9.800 -5.445 1.00 90.62 120 GLN A CA 1
ATOM 946 C C . GLN A 1 120 ? -10.592 9.272 -5.704 1.00 90.62 120 GLN A C 1
ATOM 948 O O . GLN A 1 120 ? -9.874 9.824 -6.536 1.00 90.62 120 GLN A O 1
ATOM 953 N N . LEU A 1 121 ? -10.164 8.218 -5.002 1.00 91.62 121 LEU A N 1
ATOM 954 C CA . LEU A 1 121 ? -8.849 7.590 -5.171 1.00 91.62 121 LEU A CA 1
ATOM 955 C C . LEU A 1 121 ? -8.872 6.407 -6.150 1.00 91.62 121 LEU A C 1
ATOM 957 O O . LEU A 1 121 ? -7.856 5.721 -6.288 1.00 91.62 121 LEU A O 1
ATOM 961 N N . ARG A 1 122 ? -9.996 6.160 -6.834 1.00 93.81 122 ARG A N 1
ATOM 962 C CA . ARG A 1 122 ? -10.076 5.137 -7.881 1.00 93.81 122 ARG A CA 1
ATOM 963 C C . ARG A 1 122 ? -9.205 5.531 -9.079 1.00 93.81 122 ARG A C 1
ATOM 965 O O . ARG A 1 122 ? -9.217 6.681 -9.512 1.00 93.81 122 ARG A O 1
ATOM 972 N N . GLY A 1 123 ? -8.424 4.578 -9.577 1.00 93.19 123 GLY A N 1
ATOM 973 C CA . GLY A 1 123 ? -7.619 4.731 -10.785 1.00 93.19 123 GLY A CA 1
ATOM 974 C C . GLY A 1 123 ? -8.488 4.597 -12.030 1.00 93.19 123 GLY A C 1
ATOM 975 O O . GLY A 1 123 ? -9.423 3.799 -12.048 1.00 93.19 123 GLY 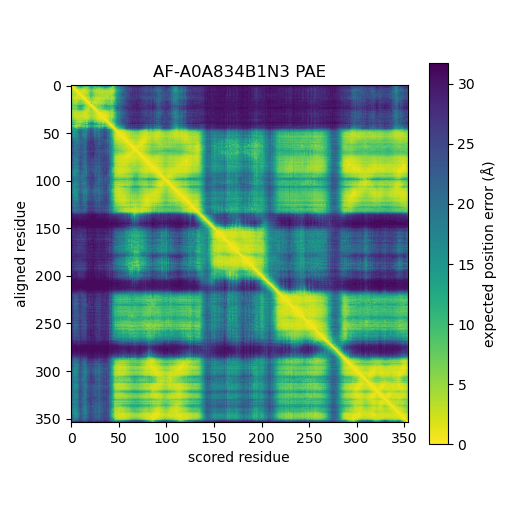A O 1
ATOM 976 N N . THR A 1 124 ? -8.182 5.375 -13.063 1.00 91.81 124 THR A N 1
ATOM 977 C CA . THR A 1 124 ? -8.924 5.370 -14.332 1.00 91.81 124 THR A CA 1
ATOM 978 C C . THR A 1 124 ? -8.188 4.637 -15.454 1.00 91.81 124 THR A C 1
ATOM 980 O O . THR A 1 124 ? -8.738 4.504 -16.541 1.00 91.81 124 THR A O 1
ATOM 983 N N . GLY A 1 125 ? -6.979 4.128 -15.186 1.00 92.69 125 GLY A N 1
ATOM 984 C CA . GLY A 1 125 ? -6.103 3.551 -16.209 1.00 92.69 125 GLY A CA 1
ATOM 985 C C . GLY A 1 125 ? -5.627 4.599 -17.221 1.00 92.69 125 GLY A C 1
ATOM 986 O O . GLY A 1 125 ? -5.819 5.799 -17.003 1.00 92.69 125 GLY A O 1
ATOM 987 N N . LEU A 1 126 ? -5.036 4.131 -18.321 1.00 91.75 126 LEU A N 1
ATOM 988 C CA . LEU A 1 126 ? -4.613 4.969 -19.445 1.00 91.75 126 LEU A CA 1
ATOM 989 C C . LEU A 1 126 ? -5.819 5.699 -20.058 1.00 91.75 126 LEU A C 1
ATOM 991 O O . LEU A 1 126 ? -6.833 5.070 -20.378 1.00 91.75 126 LEU A O 1
ATOM 995 N N . GLN A 1 127 ? -5.731 7.023 -20.197 1.00 93.94 127 GLN A N 1
ATOM 996 C CA . GLN A 1 127 ? -6.800 7.849 -20.760 1.00 93.94 127 GLN A CA 1
ATOM 997 C C . GLN A 1 127 ? -6.623 8.114 -22.262 1.00 93.94 127 GLN A C 1
ATOM 999 O O . GLN A 1 127 ? -5.501 8.164 -22.766 1.00 93.94 127 GLN A O 1
ATOM 1004 N N . PRO A 1 128 ? -7.722 8.366 -23.002 1.00 92.00 128 PRO A N 1
ATOM 1005 C CA . PRO A 1 128 ? -7.634 8.807 -24.389 1.00 92.00 128 PRO A CA 1
ATOM 1006 C C . PRO A 1 128 ? -6.837 10.115 -24.509 1.00 92.00 128 PRO A C 1
ATOM 1008 O O . PRO A 1 128 ? -7.245 11.144 -23.969 1.00 92.00 128 PRO A O 1
ATOM 1011 N N . GLY A 1 129 ? -5.726 10.075 -25.246 1.00 93.12 129 GLY A N 1
ATOM 1012 C CA . GLY A 1 129 ? -4.812 11.209 -25.428 1.00 93.12 129 GLY A CA 1
ATOM 1013 C C . GLY A 1 129 ? -3.543 11.148 -24.574 1.00 93.12 129 GLY A C 1
ATOM 1014 O O . GLY A 1 129 ? -2.679 12.003 -24.743 1.00 93.12 129 GLY A O 1
ATOM 1015 N N . GLU A 1 130 ? -3.415 10.156 -23.692 1.00 93.62 130 GLU A N 1
ATOM 1016 C CA . GLU A 1 130 ? -2.143 9.815 -23.055 1.00 93.62 130 GLU A CA 1
ATOM 1017 C C . GLU A 1 130 ? -1.335 8.890 -23.977 1.00 93.62 130 GLU A C 1
ATOM 1019 O O . GLU A 1 130 ? -1.885 7.972 -24.588 1.00 93.62 130 GLU A O 1
ATOM 1024 N N . GLU A 1 131 ? -0.034 9.150 -24.094 1.00 91.50 131 GLU A N 1
ATOM 1025 C CA . GLU A 1 131 ? 0.908 8.326 -24.855 1.00 91.50 131 GLU A CA 1
ATOM 1026 C C . GLU A 1 131 ? 1.702 7.451 -23.882 1.00 91.50 131 GLU A C 1
ATOM 1028 O O . GLU A 1 131 ? 2.228 7.941 -22.879 1.00 91.50 131 GLU A O 1
ATOM 1033 N N . GLU A 1 132 ? 1.779 6.151 -24.164 1.00 90.81 132 GLU A N 1
ATOM 1034 C CA . GLU A 1 132 ? 2.567 5.222 -23.357 1.00 90.81 132 GLU A CA 1
ATOM 1035 C C . GLU A 1 132 ? 4.065 5.461 -23.562 1.00 90.81 132 GLU A C 1
ATOM 1037 O O . GLU A 1 132 ? 4.528 5.825 -24.647 1.00 90.81 132 GLU A O 1
ATOM 1042 N N . LEU A 1 133 ? 4.841 5.240 -22.501 1.00 87.06 133 LEU A N 1
ATOM 1043 C CA . LEU A 1 133 ? 6.291 5.211 -22.626 1.00 87.06 133 LEU A CA 1
ATOM 1044 C C . LEU A 1 133 ? 6.685 4.008 -23.495 1.00 87.06 133 LEU A C 1
ATOM 1046 O O . LEU A 1 133 ? 6.164 2.919 -23.259 1.00 87.06 133 LEU A O 1
ATOM 1050 N N . PRO A 1 134 ? 7.611 4.166 -24.458 1.00 85.38 134 PRO A N 1
ATOM 1051 C CA . PRO A 1 134 ? 8.101 3.040 -25.241 1.00 85.38 134 PRO A CA 1
ATOM 1052 C C . PRO A 1 134 ? 8.660 1.951 -24.325 1.00 85.38 134 PRO A C 1
ATOM 1054 O O . PRO A 1 134 ? 9.425 2.256 -23.402 1.00 85.38 134 PRO A O 1
ATOM 1057 N N . ASP A 1 135 ? 8.306 0.697 -24.589 1.00 73.62 135 ASP A N 1
ATOM 1058 C CA . ASP A 1 135 ? 8.868 -0.430 -23.854 1.00 73.62 135 ASP A CA 1
ATOM 1059 C C . ASP A 1 135 ? 10.391 -0.483 -24.030 1.00 73.62 135 ASP A C 1
ATOM 1061 O O . ASP A 1 135 ? 10.928 -0.212 -25.104 1.00 73.62 135 ASP A O 1
ATOM 1065 N N . ILE A 1 136 ? 11.098 -0.920 -22.983 1.00 55.81 136 ILE A N 1
ATOM 1066 C CA . ILE A 1 136 ? 12.539 -1.256 -23.033 1.00 55.81 136 ILE A CA 1
ATOM 1067 C C . ILE A 1 136 ? 12.784 -2.503 -23.911 1.00 55.81 136 ILE A C 1
ATOM 1069 O O . ILE A 1 136 ? 13.920 -2.951 -24.072 1.00 55.81 136 ILE A O 1
ATOM 1073 N N . ALA A 1 137 ? 11.734 -3.082 -24.503 1.00 40.06 137 ALA A N 1
ATOM 1074 C CA . ALA A 1 137 ? 11.872 -4.184 -25.431 1.00 40.06 137 ALA A CA 1
ATOM 1075 C C . ALA A 1 137 ? 12.855 -3.782 -26.548 1.00 40.06 137 ALA A C 1
ATOM 1077 O O . ALA A 1 137 ? 12.658 -2.752 -27.202 1.00 40.06 137 ALA A O 1
ATOM 1078 N N . PRO A 1 138 ? 13.908 -4.588 -26.799 1.00 40.38 138 PRO A N 1
ATOM 1079 C CA . PRO A 1 138 ? 14.643 -4.481 -28.048 1.00 40.38 138 PRO A CA 1
ATOM 1080 C C . PRO A 1 138 ? 13.602 -4.467 -29.169 1.00 40.38 138 PRO A C 1
ATOM 1082 O O . PRO A 1 138 ? 12.640 -5.239 -29.067 1.00 40.38 138 PRO A O 1
ATOM 1085 N N . PRO A 1 139 ? 13.739 -3.621 -30.204 1.00 32.62 139 PRO A N 1
ATOM 1086 C CA . PRO A 1 139 ? 12.797 -3.634 -31.310 1.00 32.62 139 PRO A CA 1
ATOM 1087 C C . PRO A 1 139 ? 12.616 -5.084 -31.754 1.00 32.62 139 PRO A C 1
ATOM 1089 O O . PRO A 1 139 ? 13.596 -5.758 -32.082 1.00 32.62 139 PRO A O 1
ATOM 1092 N N . LEU A 1 140 ? 11.373 -5.569 -31.662 1.00 33.28 140 LEU A N 1
ATOM 1093 C CA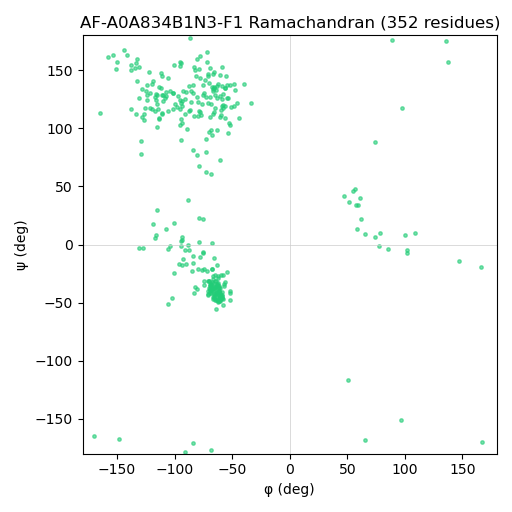 . LEU A 1 140 ? 10.943 -6.850 -32.201 1.00 33.28 140 LEU A CA 1
ATOM 1094 C C . LEU A 1 140 ? 11.335 -6.842 -33.675 1.00 33.28 140 LEU A C 1
ATOM 1096 O O . LEU A 1 140 ? 10.632 -6.286 -34.519 1.00 33.28 140 LEU A O 1
ATOM 1100 N N . VAL A 1 141 ? 12.495 -7.424 -33.976 1.00 34.38 141 VAL A N 1
ATOM 1101 C CA . VAL A 1 141 ? 12.811 -7.851 -35.327 1.00 34.38 141 VAL A CA 1
ATOM 1102 C C . VAL A 1 141 ? 11.720 -8.857 -35.646 1.00 34.38 141 VAL A C 1
ATOM 1104 O O . VAL A 1 141 ? 11.601 -9.896 -34.995 1.00 34.38 141 VAL A O 1
ATOM 1107 N N . THR A 1 142 ? 10.854 -8.468 -36.573 1.00 29.20 142 THR A N 1
ATOM 1108 C CA . THR A 1 142 ? 9.822 -9.313 -37.164 1.00 29.20 142 THR A CA 1
ATOM 1109 C C . THR A 1 142 ? 10.3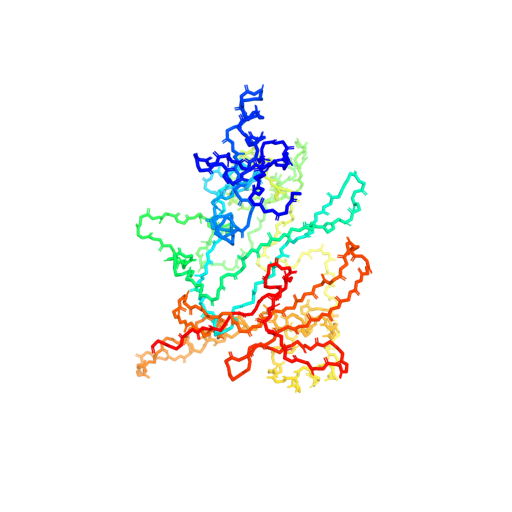78 -10.718 -37.406 1.00 29.20 142 THR A C 1
ATOM 1111 O O . THR A 1 142 ? 11.521 -10.822 -37.860 1.00 29.20 142 THR A O 1
ATOM 1114 N N . PRO A 1 143 ? 9.613 -11.785 -37.115 1.00 34.94 143 PRO A N 1
ATOM 1115 C CA . PRO A 1 143 ? 10.081 -13.157 -37.220 1.00 34.94 143 PRO A CA 1
ATOM 1116 C C . PRO A 1 143 ? 10.195 -13.550 -38.692 1.00 34.94 143 PRO A C 1
ATOM 1118 O O . PRO A 1 143 ? 9.332 -14.228 -39.232 1.00 34.94 143 PRO A O 1
ATOM 1121 N N . ASP A 1 144 ? 11.277 -13.129 -39.329 1.00 31.09 144 ASP A N 1
ATOM 1122 C CA . ASP A 1 144 ? 11.807 -13.779 -40.511 1.00 31.09 144 ASP A CA 1
ATOM 1123 C C . ASP A 1 144 ? 13.299 -14.040 -40.266 1.00 31.09 144 ASP A C 1
ATOM 1125 O O . ASP A 1 144 ? 14.125 -13.135 -40.222 1.00 31.09 144 ASP A O 1
ATOM 1129 N N . GLU A 1 145 ? 13.584 -15.334 -40.107 1.00 31.47 145 GLU A N 1
ATOM 1130 C CA . GLU A 1 145 ? 14.879 -16.028 -40.087 1.00 31.47 145 GLU A CA 1
ATOM 1131 C C . GLU A 1 145 ? 15.542 -16.368 -38.726 1.00 31.47 145 GLU A C 1
ATOM 1133 O O . GLU A 1 145 ? 15.994 -15.502 -37.977 1.00 31.47 145 GLU A O 1
ATOM 1138 N N . PRO A 1 146 ? 15.730 -17.676 -38.429 1.00 38.47 146 PRO A N 1
ATOM 1139 C CA . PRO A 1 146 ? 16.506 -18.156 -37.295 1.00 38.47 146 PRO A CA 1
ATOM 1140 C C . PRO A 1 146 ? 17.991 -18.186 -37.675 1.00 38.47 146 PRO A C 1
ATOM 1142 O O . PRO A 1 146 ? 18.558 -19.226 -38.013 1.00 38.47 146 PRO A O 1
ATOM 1145 N N . LYS A 1 147 ? 18.654 -17.038 -37.611 1.00 37.25 147 LYS A N 1
ATOM 1146 C CA . LYS A 1 147 ? 20.110 -16.990 -37.476 1.00 37.25 147 LYS A CA 1
ATOM 1147 C C . LYS A 1 147 ? 20.424 -15.986 -36.390 1.00 37.25 147 LYS A C 1
ATOM 1149 O O . LYS A 1 147 ? 20.205 -14.797 -36.574 1.00 37.25 147 LYS A O 1
ATOM 1154 N N . ALA A 1 148 ? 20.942 -16.477 -35.264 1.00 42.78 148 ALA A N 1
ATOM 1155 C CA . ALA A 1 148 ? 21.600 -15.619 -34.290 1.00 42.78 148 ALA A CA 1
ATOM 1156 C C . ALA A 1 148 ? 22.541 -14.683 -35.069 1.00 42.78 148 ALA A C 1
ATOM 1158 O O . ALA A 1 148 ? 23.366 -15.201 -35.834 1.00 42.78 148 ALA A O 1
ATOM 1159 N N . PRO A 1 149 ? 22.386 -13.350 -34.976 1.00 53.38 149 PRO A N 1
ATOM 1160 C CA . PRO A 1 149 ? 23.231 -12.449 -35.738 1.00 53.38 149 PRO A CA 1
ATOM 1161 C C . PRO A 1 149 ? 24.670 -12.728 -35.314 1.00 53.38 149 PRO A C 1
ATOM 1163 O O . PRO A 1 149 ? 25.020 -12.592 -34.142 1.00 53.38 149 PRO A O 1
ATOM 1166 N N . MET A 1 150 ? 25.487 -13.213 -36.253 1.00 60.03 150 MET A N 1
ATOM 1167 C CA . MET A 1 150 ? 26.921 -13.349 -36.034 1.00 60.03 150 MET A CA 1
ATOM 1168 C C . MET A 1 150 ? 27.450 -11.933 -35.830 1.00 60.03 150 MET A C 1
ATOM 1170 O O . MET A 1 150 ? 27.602 -11.178 -36.787 1.00 60.03 150 MET A O 1
ATOM 1174 N N . LEU A 1 151 ? 27.638 -11.554 -34.570 1.00 73.50 151 LEU A N 1
ATOM 1175 C CA . LEU A 1 151 ? 28.207 -10.270 -34.191 1.00 73.50 151 LEU A CA 1
ATOM 1176 C C . LEU A 1 151 ? 29.591 -10.158 -34.828 1.00 73.50 151 LEU A C 1
ATOM 1178 O O . LEU A 1 151 ? 30.399 -11.083 -34.727 1.00 73.50 151 LEU A O 1
ATOM 1182 N N . ASP A 1 152 ? 29.854 -9.045 -35.505 1.00 77.56 152 ASP A N 1
ATOM 1183 C CA . ASP A 1 152 ? 31.153 -8.812 -36.124 1.00 77.56 152 ASP A CA 1
ATOM 1184 C C . ASP A 1 152 ? 32.211 -8.564 -35.037 1.00 77.56 152 ASP A C 1
ATOM 1186 O O . ASP A 1 152 ? 32.350 -7.459 -34.505 1.00 77.56 152 ASP A O 1
ATOM 1190 N N . GLU A 1 153 ? 32.945 -9.621 -34.677 1.00 79.56 153 GLU A N 1
ATOM 1191 C CA . GLU A 1 153 ? 33.996 -9.566 -33.659 1.00 79.56 153 GLU A CA 1
ATOM 1192 C C . GLU A 1 153 ? 35.102 -8.569 -34.017 1.00 79.56 153 GLU A C 1
ATOM 1194 O O . GLU A 1 153 ? 35.715 -8.009 -33.111 1.00 79.56 153 GLU A O 1
ATOM 1199 N N . SER A 1 154 ? 35.333 -8.281 -35.304 1.00 84.31 154 SER A N 1
ATOM 1200 C CA . SER A 1 154 ? 36.357 -7.315 -35.714 1.00 84.31 154 SER A CA 1
ATOM 1201 C C . SER A 1 154 ? 35.998 -5.887 -35.290 1.00 84.31 154 SER A C 1
ATOM 1203 O O . SER A 1 154 ? 36.845 -5.164 -34.763 1.00 84.31 154 SER A O 1
ATOM 1205 N N . VAL A 1 155 ? 34.718 -5.520 -35.414 1.00 83.62 155 VAL A N 1
ATOM 1206 C CA . VAL A 1 155 ? 34.184 -4.230 -34.958 1.00 83.62 155 VAL A CA 1
ATOM 1207 C C . VAL A 1 155 ? 34.187 -4.150 -33.432 1.00 83.62 155 VAL A C 1
ATOM 1209 O O . VAL A 1 155 ? 34.540 -3.117 -32.866 1.00 83.62 155 VAL A O 1
ATOM 1212 N N . ILE A 1 156 ? 33.844 -5.248 -32.752 1.00 83.69 156 ILE A N 1
ATOM 1213 C CA . ILE A 1 156 ? 33.878 -5.312 -31.285 1.00 83.69 156 ILE A CA 1
ATOM 1214 C C . ILE A 1 156 ? 35.306 -5.100 -30.774 1.00 83.69 156 ILE A C 1
ATOM 1216 O O . ILE A 1 156 ? 35.510 -4.270 -29.891 1.00 83.69 156 ILE A O 1
ATOM 1220 N N . ILE A 1 157 ? 36.290 -5.810 -31.336 1.00 84.81 157 ILE A N 1
ATOM 1221 C CA . ILE A 1 157 ? 37.702 -5.683 -30.948 1.00 84.81 157 ILE A CA 1
ATOM 1222 C C . ILE A 1 157 ? 38.182 -4.247 -31.168 1.00 84.81 157 ILE A C 1
ATOM 1224 O O . ILE A 1 157 ? 38.778 -3.673 -30.261 1.00 84.81 157 ILE A O 1
ATOM 1228 N N . GLN A 1 158 ? 37.853 -3.633 -32.308 1.00 86.38 158 GLN A N 1
ATOM 1229 C CA . GLN A 1 158 ? 38.224 -2.247 -32.595 1.00 86.38 158 GLN A CA 1
ATOM 1230 C C . GLN A 1 158 ? 37.662 -1.265 -31.550 1.00 86.38 158 GLN A C 1
ATOM 1232 O O . GLN A 1 158 ? 38.386 -0.396 -31.071 1.00 86.38 158 GLN A O 1
ATOM 1237 N N . LEU A 1 159 ? 36.396 -1.411 -31.150 1.00 83.56 159 LEU A N 1
ATOM 1238 C CA . LEU A 1 159 ? 35.784 -0.554 -30.127 1.00 83.56 159 LEU A CA 1
ATOM 1239 C C . LEU A 1 159 ? 36.372 -0.799 -28.727 1.00 83.56 159 LEU A C 1
ATOM 1241 O O . LEU A 1 159 ? 36.539 0.138 -27.947 1.00 83.56 159 LEU A O 1
ATOM 1245 N N . VAL A 1 160 ? 36.736 -2.041 -28.407 1.00 85.88 160 VAL A N 1
ATOM 1246 C CA . VAL A 1 160 ? 37.402 -2.376 -27.138 1.00 85.88 160 VAL A CA 1
ATOM 1247 C C . VAL A 1 160 ? 38.821 -1.816 -27.085 1.00 85.88 160 VAL A C 1
ATOM 1249 O O . VAL A 1 160 ? 39.228 -1.296 -26.048 1.00 85.88 160 VAL A O 1
ATOM 1252 N N . GLU A 1 161 ? 39.562 -1.847 -28.194 1.00 88.31 161 GLU A N 1
ATOM 1253 C CA . GLU A 1 161 ? 40.878 -1.203 -28.301 1.00 88.31 161 GLU A CA 1
ATOM 1254 C C . GLU A 1 161 ? 40.795 0.319 -28.121 1.00 88.31 161 GLU A C 1
ATOM 1256 O O . GLU A 1 161 ? 41.722 0.933 -27.593 1.00 88.31 161 GLU A O 1
ATOM 1261 N N . MET A 1 162 ? 39.661 0.926 -28.486 1.00 82.38 162 MET A N 1
ATOM 1262 C CA . MET A 1 162 ? 39.367 2.340 -28.222 1.00 82.38 162 MET A CA 1
ATOM 1263 C C . MET A 1 162 ? 39.000 2.627 -26.755 1.00 82.38 162 MET A C 1
ATOM 1265 O O . MET A 1 162 ? 38.886 3.792 -26.376 1.00 82.38 162 MET A O 1
ATOM 1269 N N . GLY A 1 163 ? 38.864 1.592 -25.921 1.00 82.44 163 GLY A N 1
ATOM 1270 C CA . GLY A 1 163 ? 38.637 1.699 -24.480 1.00 82.44 163 GLY A CA 1
ATOM 1271 C C . GLY A 1 163 ? 37.186 1.510 -24.036 1.00 82.44 163 GLY A C 1
ATOM 1272 O O . GLY A 1 163 ? 36.892 1.722 -22.860 1.00 82.44 163 GLY A O 1
ATOM 1273 N N . PHE A 1 164 ? 36.276 1.113 -24.931 1.00 83.88 164 PHE A N 1
ATOM 1274 C CA . PHE A 1 164 ? 34.880 0.866 -24.570 1.00 83.88 164 PHE A CA 1
ATOM 1275 C C . PHE A 1 164 ? 34.681 -0.531 -23.939 1.00 83.88 164 PHE A C 1
ATOM 1277 O O . PHE A 1 164 ? 35.354 -1.488 -24.336 1.00 83.88 164 PHE A O 1
ATOM 1284 N N . PRO A 1 165 ? 33.761 -0.694 -22.965 1.00 83.56 165 PRO A N 1
ATOM 1285 C CA . PRO A 1 165 ? 33.468 -1.993 -22.357 1.00 83.56 165 PRO A CA 1
ATOM 1286 C C . PRO A 1 165 ? 32.994 -3.032 -23.384 1.00 83.56 165 PRO A C 1
ATOM 1288 O O . PRO A 1 165 ? 32.131 -2.748 -24.210 1.00 83.56 165 PRO A O 1
ATOM 1291 N N . MET A 1 166 ? 33.499 -4.267 -23.288 1.00 79.56 166 MET A N 1
ATOM 1292 C CA . MET A 1 166 ? 33.199 -5.359 -24.233 1.00 79.56 166 MET A CA 1
ATOM 1293 C C . MET A 1 166 ? 31.694 -5.582 -24.453 1.00 79.56 166 MET A C 1
ATOM 1295 O O . MET A 1 166 ? 31.250 -5.790 -25.583 1.00 79.56 166 MET A O 1
ATOM 1299 N N . ASP A 1 167 ? 30.898 -5.533 -23.386 1.00 80.88 167 ASP A N 1
ATOM 1300 C CA . ASP A 1 167 ? 29.458 -5.793 -23.465 1.00 80.88 167 ASP A CA 1
ATOM 1301 C C . ASP A 1 167 ? 28.681 -4.633 -24.102 1.00 80.88 167 ASP A C 1
ATOM 1303 O O . ASP A 1 167 ? 27.742 -4.875 -24.862 1.00 80.88 167 ASP A O 1
ATOM 1307 N N . ALA A 1 168 ? 29.142 -3.393 -23.921 1.00 79.94 168 ALA A N 1
ATOM 1308 C CA . ALA A 1 168 ? 28.626 -2.236 -24.646 1.00 79.94 168 ALA A CA 1
ATOM 1309 C C . ALA A 1 168 ? 28.912 -2.336 -26.151 1.00 79.94 168 ALA A C 1
ATOM 1311 O O . ALA A 1 168 ? 28.030 -2.091 -26.974 1.00 79.94 168 ALA A O 1
ATOM 1312 N N . CYS A 1 169 ? 30.122 -2.764 -26.525 1.00 83.00 169 CYS A N 1
ATOM 1313 C CA . CYS A 1 169 ? 30.500 -2.973 -27.924 1.00 83.00 169 CYS A CA 1
ATOM 1314 C C . CYS A 1 169 ? 29.634 -4.055 -28.587 1.00 83.00 169 CYS A C 1
ATOM 1316 O O . CYS A 1 169 ? 29.174 -3.880 -29.715 1.00 83.00 169 CYS A O 1
ATOM 1318 N N . ARG A 1 170 ? 29.350 -5.153 -27.870 1.00 81.81 170 ARG A N 1
ATOM 1319 C CA . ARG A 1 170 ? 28.427 -6.206 -28.332 1.00 81.81 170 ARG A CA 1
ATOM 1320 C C . ARG A 1 170 ? 27.014 -5.670 -28.556 1.00 81.81 170 ARG A C 1
ATOM 1322 O O . ARG A 1 170 ? 26.418 -5.972 -29.587 1.00 81.81 170 ARG A O 1
ATOM 1329 N N . LYS A 1 171 ? 26.499 -4.853 -27.630 1.00 80.38 171 LYS A N 1
ATOM 1330 C CA . LYS A 1 171 ? 25.200 -4.177 -27.783 1.00 80.38 171 LYS A CA 1
ATOM 1331 C C . LYS A 1 171 ? 25.179 -3.268 -29.000 1.00 80.38 171 LYS A C 1
ATOM 1333 O O . LYS A 1 171 ? 24.247 -3.343 -29.789 1.00 80.38 171 LYS A O 1
ATOM 1338 N N . ALA A 1 172 ? 26.225 -2.477 -29.200 1.00 81.31 172 ALA A N 1
ATOM 1339 C CA . ALA A 1 172 ? 26.299 -1.546 -30.314 1.00 81.31 172 ALA A CA 1
ATOM 1340 C C . ALA A 1 172 ? 26.234 -2.247 -31.669 1.00 81.31 172 ALA A C 1
ATOM 1342 O O . ALA A 1 172 ? 25.454 -1.852 -32.532 1.00 81.31 172 ALA A O 1
ATOM 1343 N N . VAL A 1 173 ? 27.008 -3.321 -31.850 1.00 83.38 173 VAL A N 1
ATOM 1344 C CA . VAL A 1 173 ? 26.999 -4.101 -33.098 1.00 83.38 173 VAL A CA 1
ATOM 1345 C C . VAL A 1 173 ? 25.648 -4.788 -33.310 1.00 83.38 173 VAL A C 1
ATOM 1347 O O . VAL A 1 173 ? 25.151 -4.810 -34.435 1.00 83.38 173 VAL A O 1
ATOM 1350 N N . TYR A 1 174 ? 25.020 -5.268 -32.233 1.00 82.06 174 TYR A N 1
ATOM 1351 C CA . TYR A 1 174 ? 23.685 -5.862 -32.279 1.00 82.06 174 TYR A CA 1
ATOM 1352 C C . TYR A 1 174 ? 22.607 -4.855 -32.708 1.00 82.06 174 TYR A C 1
ATOM 1354 O O . TYR A 1 174 ? 21.906 -5.079 -33.691 1.00 82.06 174 TYR A O 1
ATOM 1362 N N . TYR A 1 175 ? 22.495 -3.721 -32.009 1.00 77.62 175 TYR A N 1
ATOM 1363 C CA . TYR A 1 175 ? 21.445 -2.724 -32.251 1.00 77.62 175 TYR A CA 1
ATOM 1364 C C . TYR A 1 175 ? 21.634 -1.943 -33.553 1.00 77.62 175 TYR A C 1
ATOM 1366 O O . TYR A 1 175 ? 20.666 -1.432 -34.108 1.00 77.62 175 TYR A O 1
ATOM 1374 N N . THR A 1 176 ? 22.862 -1.873 -34.069 1.00 81.38 176 THR A N 1
ATOM 1375 C CA . THR A 1 176 ? 23.145 -1.286 -35.387 1.00 81.38 176 THR A CA 1
ATOM 1376 C C . THR A 1 176 ? 23.040 -2.299 -36.529 1.00 81.38 176 THR A C 1
ATOM 1378 O O . THR A 1 176 ? 23.252 -1.926 -37.684 1.00 81.38 176 THR A O 1
ATOM 1381 N N . GL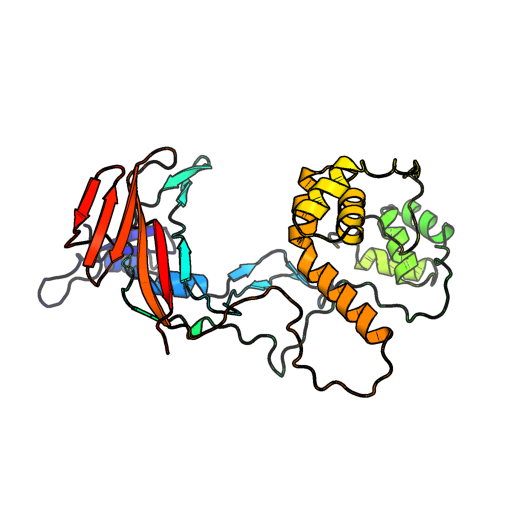Y A 1 177 ? 22.725 -3.569 -36.242 1.00 79.00 177 GLY A N 1
ATOM 1382 C CA . GLY A 1 177 ? 22.540 -4.614 -37.252 1.00 79.00 177 GLY A CA 1
ATOM 1383 C C . GLY A 1 177 ? 23.789 -4.875 -38.097 1.00 79.00 177 GLY A C 1
ATOM 1384 O O . GLY A 1 177 ? 23.681 -5.029 -39.311 1.00 79.00 177 GLY A O 1
ATOM 1385 N N . ASN A 1 178 ? 24.976 -4.875 -37.480 1.00 79.69 178 ASN A N 1
ATOM 1386 C CA . ASN A 1 178 ? 26.269 -5.044 -38.156 1.00 79.69 178 ASN A CA 1
ATOM 1387 C C . ASN A 1 178 ? 26.554 -3.999 -39.263 1.00 79.69 178 ASN A C 1
ATOM 1389 O O . ASN A 1 178 ? 27.246 -4.290 -40.238 1.00 79.69 178 ASN A O 1
ATOM 1393 N N . SER A 1 179 ? 26.091 -2.756 -39.105 1.00 79.56 179 SER A N 1
ATOM 1394 C CA . SER A 1 179 ? 26.298 -1.671 -40.087 1.00 79.56 179 SER A CA 1
ATOM 1395 C C . SER A 1 179 ? 27.724 -1.072 -40.107 1.00 79.56 179 SER A C 1
ATOM 1397 O O . SER A 1 179 ? 27.924 0.052 -40.566 1.00 79.56 179 SER A O 1
ATOM 1399 N N . GLY A 1 180 ? 28.731 -1.808 -39.621 1.00 82.69 180 GLY A N 1
ATOM 1400 C CA . GLY A 1 180 ? 30.139 -1.392 -39.573 1.00 82.69 180 GLY A CA 1
ATOM 1401 C C . GLY A 1 180 ? 30.557 -0.622 -38.309 1.00 82.69 180 GLY A C 1
ATOM 1402 O O . GLY A 1 180 ? 29.749 -0.320 -37.431 1.00 82.69 180 GLY A O 1
ATOM 1403 N N . ALA A 1 181 ? 31.857 -0.310 -38.214 1.00 82.69 181 ALA A N 1
ATOM 1404 C CA . ALA A 1 181 ? 32.474 0.247 -37.004 1.00 82.69 181 ALA A CA 1
ATOM 1405 C C . ALA A 1 181 ? 32.026 1.672 -36.651 1.00 82.69 181 ALA A C 1
ATOM 1407 O O . ALA A 1 181 ? 31.871 1.982 -35.474 1.00 82.69 181 ALA A O 1
ATOM 1408 N N . GLU A 1 182 ? 31.771 2.529 -37.643 1.00 85.81 182 GLU A N 1
ATOM 1409 C CA . GLU A 1 182 ? 31.345 3.917 -37.404 1.00 85.81 182 GLU A CA 1
ATOM 1410 C C . GLU A 1 182 ? 29.933 3.993 -36.808 1.00 85.81 182 GLU A C 1
ATOM 1412 O O . GLU A 1 182 ? 29.689 4.750 -35.868 1.00 85.81 182 GLU A O 1
ATOM 1417 N N . ALA A 1 183 ? 29.005 3.172 -37.311 1.00 81.31 183 ALA A N 1
ATOM 1418 C CA . ALA A 1 183 ? 27.642 3.104 -36.792 1.00 81.31 183 ALA A CA 1
ATOM 1419 C C . ALA A 1 183 ? 27.630 2.588 -35.346 1.00 81.31 183 ALA A C 1
ATOM 1421 O O . ALA A 1 183 ? 26.979 3.177 -34.482 1.00 81.31 183 ALA A O 1
ATOM 1422 N N . ALA A 1 184 ? 28.405 1.534 -35.072 1.00 83.56 184 ALA A N 1
ATOM 1423 C CA . ALA A 1 184 ? 28.563 0.985 -33.732 1.00 83.56 184 ALA A CA 1
ATOM 1424 C C . ALA A 1 184 ? 29.234 1.992 -32.778 1.00 83.56 184 ALA A C 1
ATOM 1426 O O . ALA A 1 184 ? 28.762 2.171 -31.661 1.00 83.56 184 ALA A O 1
ATOM 1427 N N . MET A 1 185 ? 30.265 2.720 -33.220 1.00 83.19 185 MET A N 1
ATOM 1428 C CA . MET A 1 185 ? 30.917 3.771 -32.429 1.00 83.19 185 MET A CA 1
ATOM 1429 C C . MET A 1 185 ? 29.947 4.894 -32.045 1.00 83.19 185 MET A C 1
ATOM 1431 O O . MET A 1 185 ? 29.900 5.280 -30.878 1.00 83.19 185 MET A O 1
ATOM 1435 N N . ASN A 1 186 ? 29.143 5.382 -32.997 1.00 84.94 186 ASN A N 1
ATOM 1436 C CA . ASN A 1 186 ? 28.120 6.392 -32.722 1.00 84.94 186 ASN A CA 1
ATOM 1437 C C . ASN A 1 186 ? 27.092 5.882 -31.703 1.00 84.94 186 ASN A C 1
ATOM 1439 O O . ASN A 1 186 ? 26.736 6.609 -30.781 1.00 84.94 186 ASN A O 1
ATOM 1443 N N . TRP A 1 187 ? 26.667 4.619 -31.819 1.00 84.31 187 TRP A N 1
ATOM 1444 C CA . TRP A 1 187 ? 25.742 4.013 -30.862 1.00 84.31 187 TRP A CA 1
ATOM 1445 C C . TRP A 1 187 ? 26.349 3.925 -29.457 1.00 84.31 187 TRP A C 1
ATOM 1447 O O . TRP A 1 187 ? 25.705 4.345 -28.500 1.00 84.31 187 TRP A O 1
ATOM 1457 N N . VAL A 1 188 ? 27.597 3.453 -29.330 1.00 84.12 188 VAL A N 1
ATOM 1458 C CA . VAL A 1 188 ? 28.307 3.385 -28.040 1.00 84.12 188 VAL A CA 1
ATOM 1459 C C . VAL A 1 188 ? 28.408 4.768 -27.405 1.00 84.12 188 VAL A C 1
ATOM 1461 O O . VAL A 1 188 ? 28.100 4.908 -26.229 1.00 84.12 188 VAL A O 1
ATOM 1464 N N . MET A 1 189 ? 28.797 5.791 -28.168 1.00 82.69 189 MET A N 1
ATOM 1465 C CA . MET A 1 189 ? 28.917 7.158 -27.651 1.00 82.69 189 MET A CA 1
ATOM 1466 C C . MET A 1 189 ? 27.581 7.737 -27.185 1.00 82.69 189 MET A C 1
ATOM 1468 O O . MET A 1 189 ? 27.556 8.477 -26.208 1.00 82.69 189 MET A O 1
ATOM 1472 N N . SER A 1 190 ? 26.478 7.404 -27.857 1.00 80.62 190 SER A N 1
ATOM 1473 C CA . SER A 1 190 ? 25.145 7.872 -27.466 1.00 80.62 190 SER A CA 1
ATOM 1474 C C . SER A 1 190 ? 24.557 7.144 -26.257 1.00 80.62 190 SER A C 1
ATOM 1476 O O . SER A 1 190 ? 23.684 7.713 -25.618 1.00 80.62 190 SER A O 1
ATOM 1478 N N . HIS A 1 191 ? 25.027 5.933 -25.943 1.00 79.56 191 HIS A N 1
ATOM 1479 C CA . HIS A 1 191 ? 24.470 5.093 -24.873 1.00 79.56 191 HIS A CA 1
ATOM 1480 C C . HIS A 1 191 ? 25.471 4.836 -23.732 1.00 79.56 191 HIS A C 1
ATOM 1482 O O . HIS A 1 191 ? 25.212 4.014 -22.858 1.00 79.56 191 HIS A O 1
ATOM 1488 N N . MET A 1 192 ? 26.638 5.500 -23.725 1.00 80.44 192 MET A N 1
ATOM 1489 C CA . MET A 1 192 ? 27.703 5.228 -22.745 1.00 80.44 192 MET A CA 1
ATOM 1490 C C . MET A 1 192 ? 27.368 5.602 -21.304 1.00 80.44 192 MET A C 1
ATOM 1492 O O . MET A 1 192 ? 27.982 5.067 -20.381 1.00 80.44 192 MET A O 1
ATOM 1496 N N . ASP A 1 193 ? 26.392 6.487 -21.124 1.00 76.06 193 ASP A N 1
ATOM 1497 C CA . ASP A 1 193 ? 25.890 6.910 -19.819 1.00 76.06 193 ASP A CA 1
ATOM 1498 C C . ASP A 1 193 ? 24.648 6.101 -19.375 1.00 76.06 193 ASP A C 1
ATOM 1500 O O . ASP A 1 193 ? 24.085 6.364 -18.306 1.00 76.06 193 ASP A O 1
ATOM 1504 N N . ASP A 1 194 ? 24.221 5.105 -20.164 1.00 76.50 194 ASP A N 1
ATOM 1505 C CA . ASP A 1 194 ? 23.055 4.278 -19.853 1.00 76.50 194 ASP A CA 1
ATOM 1506 C C . ASP A 1 194 ? 23.344 3.352 -18.654 1.00 76.50 194 ASP A C 1
ATOM 1508 O O . ASP A 1 194 ? 24.403 2.717 -18.593 1.00 76.50 194 ASP A O 1
ATOM 1512 N N . PRO A 1 195 ? 22.392 3.167 -17.717 1.00 65.75 195 PRO A N 1
ATOM 1513 C CA . PRO A 1 195 ? 22.574 2.298 -16.549 1.00 65.75 195 PRO A CA 1
ATOM 1514 C C . PRO A 1 195 ? 22.924 0.849 -16.911 1.00 65.75 195 PRO A C 1
ATOM 1516 O O . PRO A 1 195 ? 23.695 0.193 -16.212 1.00 65.75 195 PRO A O 1
ATOM 1519 N N . ASP A 1 196 ? 22.378 0.364 -18.028 1.00 68.19 196 ASP A N 1
ATOM 1520 C CA . ASP A 1 196 ? 22.587 -0.990 -18.533 1.00 68.19 196 ASP A CA 1
ATOM 1521 C C . ASP A 1 196 ? 23.729 -1.089 -19.549 1.00 68.19 196 ASP A C 1
ATOM 1523 O O . ASP A 1 196 ? 23.958 -2.167 -20.098 1.00 68.19 196 ASP A O 1
ATOM 1527 N N . PHE A 1 197 ? 24.463 -0.009 -19.821 1.00 66.12 197 PHE A N 1
ATOM 1528 C CA . PHE A 1 197 ? 25.473 0.049 -20.882 1.00 66.12 197 PHE A CA 1
ATOM 1529 C C . PHE A 1 197 ? 26.492 -1.100 -20.819 1.00 66.12 197 PHE A C 1
ATOM 1531 O O . PHE A 1 197 ? 26.812 -1.708 -21.839 1.00 66.12 197 PHE A O 1
ATOM 1538 N N . ALA A 1 198 ? 26.931 -1.469 -19.612 1.00 61.97 198 ALA A N 1
ATOM 1539 C CA . ALA A 1 198 ? 27.905 -2.537 -19.380 1.00 61.97 198 ALA A CA 1
ATOM 1540 C C . ALA A 1 198 ? 27.287 -3.919 -19.084 1.00 61.97 198 ALA A C 1
ATOM 1542 O O . ALA A 1 198 ? 28.025 -4.883 -18.893 1.00 61.97 198 ALA A O 1
ATOM 1543 N N . ASN A 1 199 ? 25.956 -4.041 -19.031 1.00 68.50 199 ASN A N 1
ATOM 1544 C CA . ASN A 1 199 ? 25.305 -5.319 -18.734 1.00 68.50 199 ASN A CA 1
ATOM 1545 C C . ASN A 1 199 ? 25.393 -6.269 -19.942 1.00 68.50 199 ASN A C 1
ATOM 1547 O O . ASN A 1 199 ? 25.231 -5.815 -21.075 1.00 68.50 199 ASN A O 1
ATOM 1551 N N . PRO A 1 200 ? 25.603 -7.581 -19.743 1.00 64.38 200 PRO A N 1
ATOM 1552 C CA . PRO A 1 200 ? 25.740 -8.531 -20.843 1.00 64.38 200 PRO A CA 1
ATOM 1553 C C . PRO A 1 200 ? 24.451 -8.608 -21.669 1.00 64.38 200 PRO A C 1
ATOM 1555 O O . PRO A 1 200 ? 23.348 -8.659 -21.126 1.00 64.38 200 PRO A O 1
ATOM 1558 N N . LEU A 1 201 ? 24.586 -8.626 -22.996 1.00 67.94 201 LEU A N 1
ATOM 1559 C CA . LEU A 1 201 ? 23.455 -8.826 -23.899 1.00 67.94 201 LEU A CA 1
ATOM 1560 C C . LEU A 1 201 ? 23.056 -10.309 -23.898 1.00 67.94 201 LEU A C 1
ATOM 1562 O O . LEU A 1 201 ? 23.864 -11.180 -24.220 1.00 67.94 201 LEU A O 1
ATOM 1566 N N . ILE A 1 202 ? 21.808 -10.593 -23.531 1.00 59.47 202 ILE A N 1
ATOM 1567 C CA . ILE A 1 202 ? 21.239 -11.944 -23.541 1.00 59.47 202 ILE A CA 1
ATOM 1568 C C . ILE A 1 202 ? 20.493 -12.106 -24.870 1.00 59.47 202 ILE A C 1
ATOM 1570 O O . ILE A 1 202 ? 19.402 -11.562 -25.025 1.00 59.47 202 ILE A O 1
ATOM 1574 N N . LEU A 1 203 ? 21.071 -12.816 -25.849 1.00 54.78 203 LEU A N 1
ATOM 1575 C CA . LEU A 1 203 ? 20.340 -13.134 -27.082 1.00 54.78 203 LEU A CA 1
ATOM 1576 C C . LEU A 1 203 ? 19.329 -14.251 -26.786 1.00 54.78 203 LEU A C 1
ATOM 1578 O O . LEU A 1 203 ? 19.704 -15.248 -26.151 1.00 54.78 203 LEU A O 1
ATOM 1582 N N . PRO A 1 204 ? 18.087 -14.166 -27.292 1.00 38.91 204 PRO A N 1
ATOM 1583 C CA . PRO A 1 204 ? 17.179 -15.305 -27.286 1.00 38.91 204 PRO A CA 1
ATOM 1584 C C . PRO A 1 204 ? 17.821 -16.443 -28.096 1.00 38.91 204 PRO A C 1
ATOM 1586 O O . PRO A 1 204 ? 18.010 -16.347 -29.305 1.00 38.91 204 PRO A O 1
ATOM 1589 N N . GLY A 1 205 ? 18.239 -17.502 -27.397 1.00 44.78 205 GLY A N 1
ATOM 1590 C CA . GLY A 1 205 ? 18.927 -18.659 -27.980 1.00 44.78 205 GLY A CA 1
ATOM 1591 C C . GLY A 1 205 ? 20.448 -18.715 -27.783 1.00 44.78 205 GLY A C 1
ATOM 1592 O O . GLY A 1 205 ? 21.032 -19.757 -28.078 1.00 44.78 205 GLY A O 1
ATOM 1593 N N . SER A 1 206 ? 21.107 -17.682 -27.234 1.00 39.50 206 SER A N 1
ATOM 1594 C CA . SER A 1 206 ? 22.514 -17.792 -26.815 1.00 39.50 206 SER A CA 1
ATOM 1595 C C . SER A 1 206 ? 22.603 -18.141 -25.330 1.00 39.50 206 SER A C 1
ATOM 1597 O O . SER A 1 206 ? 22.688 -17.277 -24.457 1.00 39.50 206 SER A O 1
ATOM 1599 N N . SER A 1 207 ? 22.626 -19.434 -25.025 1.00 34.16 207 SER A N 1
ATOM 1600 C CA . SER A 1 207 ? 23.270 -19.912 -23.803 1.00 34.16 207 SER A CA 1
ATOM 1601 C C . SER A 1 207 ? 24.725 -19.429 -23.821 1.00 34.16 207 SER A C 1
ATOM 1603 O O . SER A 1 207 ? 25.506 -19.873 -24.663 1.00 34.16 207 SER A O 1
ATOM 1605 N N . GLY A 1 208 ? 25.068 -18.469 -22.959 1.00 33.66 208 GLY A N 1
ATOM 1606 C CA . GLY A 1 208 ? 26.402 -17.871 -22.922 1.00 33.66 208 GLY A CA 1
ATOM 1607 C C . GLY A 1 208 ? 27.512 -18.924 -22.757 1.00 33.66 208 GLY A C 1
ATOM 1608 O O . GLY A 1 208 ? 27.313 -19.917 -22.047 1.00 33.66 208 GLY A O 1
ATOM 1609 N N . PRO A 1 209 ? 28.691 -18.727 -23.375 1.00 38.47 209 PRO A N 1
ATOM 1610 C CA . PRO A 1 209 ? 29.826 -19.625 -23.210 1.00 38.47 209 PRO A CA 1
ATOM 1611 C C . PRO A 1 209 ? 30.417 -19.408 -21.811 1.00 38.47 209 PRO A C 1
ATOM 1613 O O . PRO A 1 209 ? 31.244 -18.530 -21.588 1.00 38.47 209 PRO A O 1
ATOM 1616 N N . GLY A 1 210 ? 29.922 -20.172 -20.839 1.00 32.84 210 GLY A N 1
ATOM 1617 C CA . GLY A 1 210 ? 30.324 -20.064 -19.434 1.00 32.84 210 GLY A CA 1
ATOM 1618 C C . GLY A 1 210 ? 29.402 -20.796 -18.460 1.00 32.84 210 GLY A C 1
ATOM 1619 O O . GLY A 1 210 ? 29.834 -21.161 -17.372 1.00 32.84 210 GLY A O 1
ATOM 1620 N N . SER A 1 211 ? 28.169 -21.103 -18.866 1.00 30.97 211 SER A N 1
ATOM 1621 C CA . SER A 1 211 ? 27.377 -22.135 -18.203 1.00 30.97 211 SER A CA 1
ATOM 1622 C C . SER A 1 211 ? 27.689 -23.459 -18.884 1.00 30.97 211 SER A C 1
ATOM 1624 O O . SER A 1 211 ? 27.176 -23.758 -19.962 1.00 30.97 211 SER A O 1
ATOM 1626 N N . THR A 1 212 ? 28.562 -24.263 -18.278 1.00 29.48 212 THR A N 1
ATOM 1627 C CA . THR A 1 212 ? 28.453 -25.706 -18.462 1.00 29.48 212 THR A CA 1
ATOM 1628 C C . THR A 1 212 ? 27.018 -26.064 -18.105 1.00 29.48 212 THR A C 1
ATOM 1630 O O . THR A 1 212 ? 26.658 -26.080 -16.928 1.00 29.48 212 THR A O 1
ATOM 1633 N N . SER A 1 213 ? 26.206 -26.336 -19.119 1.00 38.88 213 SER A N 1
ATOM 1634 C CA . SER A 1 213 ? 24.998 -27.135 -19.015 1.00 38.88 213 SER A CA 1
ATOM 1635 C C . SER A 1 213 ? 25.413 -28.528 -18.542 1.00 38.88 213 SER A C 1
ATOM 1637 O O . SER A 1 213 ? 25.419 -29.504 -19.286 1.00 38.88 213 SER A O 1
ATOM 1639 N N . ALA A 1 214 ? 25.788 -28.618 -17.261 1.00 36.22 214 ALA A N 1
ATOM 1640 C CA . ALA A 1 214 ? 25.499 -29.802 -16.492 1.00 36.22 214 ALA A CA 1
ATOM 1641 C C . ALA A 1 214 ? 24.010 -30.027 -16.722 1.00 36.22 214 ALA A C 1
ATOM 1643 O O . ALA A 1 214 ? 23.205 -29.126 -16.473 1.00 36.22 214 ALA A O 1
ATOM 1644 N N . ALA A 1 215 ? 23.669 -31.168 -17.317 1.00 41.75 215 ALA A N 1
ATOM 1645 C CA . ALA A 1 215 ? 22.307 -31.651 -17.315 1.00 41.75 215 ALA A CA 1
ATOM 1646 C C . ALA A 1 215 ? 21.801 -31.458 -15.885 1.00 41.75 215 ALA A C 1
ATOM 1648 O O . ALA A 1 215 ? 22.343 -32.074 -14.970 1.00 41.75 215 ALA A O 1
ATOM 1649 N N . ALA A 1 216 ? 20.895 -30.496 -15.681 1.00 51.59 216 ALA A N 1
ATOM 1650 C CA . ALA A 1 216 ? 20.349 -30.254 -14.362 1.00 51.59 216 ALA A CA 1
ATOM 1651 C C . ALA A 1 216 ? 19.761 -31.590 -13.929 1.00 51.59 216 ALA A C 1
ATOM 1653 O O . ALA A 1 216 ? 18.919 -32.138 -14.652 1.00 51.59 216 ALA A O 1
ATOM 1654 N N . ASP A 1 217 ? 20.278 -32.142 -12.829 1.00 62.03 217 ASP A N 1
ATOM 1655 C CA . ASP A 1 217 ? 19.749 -33.378 -12.280 1.00 62.03 217 ASP A CA 1
ATOM 1656 C C . ASP A 1 217 ? 18.225 -33.235 -12.214 1.00 62.03 217 ASP A C 1
ATOM 1658 O O . ASP A 1 217 ? 17.727 -32.163 -11.826 1.00 62.03 217 ASP A O 1
ATOM 1662 N N . PRO A 1 218 ? 17.478 -34.256 -12.675 1.00 73.94 218 PRO A N 1
ATOM 1663 C CA . PRO A 1 218 ? 16.032 -34.178 -12.714 1.00 73.94 218 PRO A CA 1
ATOM 1664 C C . PRO A 1 218 ? 15.522 -33.764 -11.330 1.00 73.94 218 PRO A C 1
ATOM 1666 O O . PRO A 1 218 ? 16.049 -34.246 -10.321 1.00 73.94 218 PRO A O 1
ATOM 1669 N N . PRO A 1 219 ? 14.540 -32.847 -11.268 1.00 79.56 219 PRO A N 1
ATOM 1670 C CA . PRO A 1 219 ? 14.040 -32.349 -10.000 1.00 79.56 219 PRO A CA 1
ATOM 1671 C C . PRO A 1 219 ? 13.608 -33.528 -9.119 1.00 79.56 219 PRO A C 1
ATOM 1673 O O . PRO A 1 219 ? 12.972 -34.457 -9.630 1.00 79.56 219 PRO A O 1
ATOM 1676 N N . PRO A 1 220 ? 13.929 -33.509 -7.814 1.00 86.56 220 PRO A N 1
ATOM 1677 C CA . PRO A 1 220 ? 13.517 -34.567 -6.903 1.00 86.56 220 PRO A CA 1
ATOM 1678 C C . PRO A 1 220 ? 11.991 -34.773 -6.948 1.00 86.56 220 PRO A C 1
ATOM 1680 O O . PRO A 1 220 ? 11.217 -33.824 -6.797 1.00 86.56 220 PRO A O 1
ATOM 1683 N N . GLU A 1 221 ? 11.533 -36.007 -7.192 1.00 87.88 221 GLU A N 1
ATOM 1684 C CA . GLU A 1 221 ? 10.096 -36.324 -7.334 1.00 87.88 221 GLU A CA 1
ATOM 1685 C C . GLU A 1 221 ? 9.291 -36.042 -6.052 1.00 87.88 221 GLU A C 1
ATOM 1687 O O . GLU A 1 221 ? 8.102 -35.726 -6.108 1.00 87.88 221 GLU A O 1
ATOM 1692 N N . ASP A 1 222 ? 9.925 -36.102 -4.884 1.00 88.81 222 ASP A N 1
ATOM 1693 C CA . ASP A 1 222 ? 9.350 -35.700 -3.596 1.00 88.81 222 ASP A CA 1
ATOM 1694 C C . ASP A 1 222 ? 8.998 -34.202 -3.566 1.00 88.81 222 ASP A C 1
ATOM 1696 O O . ASP A 1 222 ? 7.939 -33.810 -3.068 1.00 88.81 222 ASP A O 1
ATOM 1700 N N . CYS A 1 223 ? 9.827 -33.359 -4.183 1.00 88.19 223 CYS A N 1
ATOM 1701 C CA . CYS A 1 223 ? 9.561 -31.929 -4.304 1.00 88.19 223 CYS A CA 1
ATOM 1702 C C . CYS A 1 223 ? 8.409 -31.667 -5.286 1.00 88.19 223 CYS A C 1
ATOM 1704 O O . CYS A 1 223 ? 7.504 -30.884 -4.990 1.00 88.19 223 CYS A O 1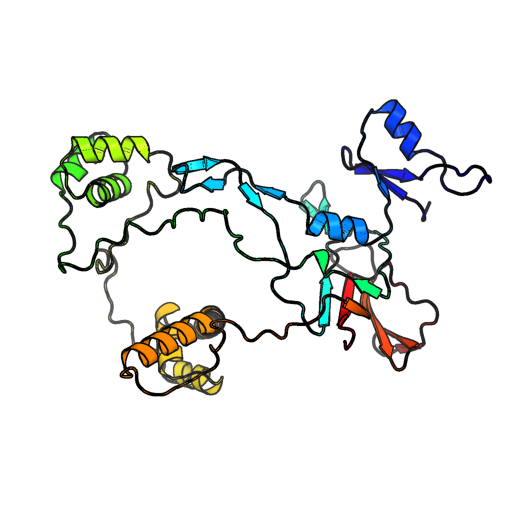
ATOM 1706 N N . VAL A 1 224 ? 8.390 -32.376 -6.421 1.00 90.50 224 VAL A N 1
ATOM 1707 C CA . VAL A 1 224 ? 7.305 -32.285 -7.415 1.00 90.50 224 VAL A CA 1
ATOM 1708 C C . VAL A 1 224 ? 5.969 -32.694 -6.794 1.00 90.50 224 VAL A C 1
ATOM 1710 O O . VAL A 1 224 ? 4.981 -31.974 -6.915 1.00 90.50 224 VAL A O 1
ATOM 1713 N N . THR A 1 225 ? 5.928 -33.827 -6.094 1.00 91.62 225 THR A N 1
ATOM 1714 C CA . THR A 1 225 ? 4.701 -34.325 -5.451 1.00 91.62 225 THR A CA 1
ATOM 1715 C C . THR A 1 225 ? 4.208 -33.406 -4.337 1.00 91.62 225 THR A C 1
ATOM 1717 O O . THR A 1 225 ? 2.997 -33.217 -4.210 1.00 91.62 225 THR A O 1
ATOM 1720 N N . THR A 1 226 ? 5.112 -32.777 -3.582 1.00 91.44 226 THR A N 1
ATOM 1721 C CA . THR A 1 226 ? 4.754 -31.781 -2.559 1.00 91.44 226 THR A CA 1
ATOM 1722 C C . THR A 1 226 ? 4.052 -30.575 -3.181 1.00 91.44 226 THR A C 1
ATOM 1724 O O . THR A 1 226 ? 2.973 -30.199 -2.730 1.00 91.44 226 THR A O 1
ATOM 1727 N N . ILE A 1 227 ? 4.608 -30.015 -4.259 1.00 89.81 227 ILE A N 1
ATOM 1728 C CA . ILE A 1 227 ? 4.022 -28.868 -4.969 1.00 89.81 227 ILE A CA 1
ATOM 1729 C C . ILE A 1 227 ? 2.686 -29.249 -5.625 1.00 89.81 227 ILE A C 1
ATOM 1731 O O . ILE A 1 227 ? 1.704 -28.522 -5.505 1.00 89.81 227 ILE A O 1
ATOM 1735 N N . VAL A 1 228 ? 2.600 -30.422 -6.256 1.00 92.06 228 VAL A N 1
ATOM 1736 C CA . VAL A 1 228 ? 1.334 -30.909 -6.830 1.00 92.06 228 VAL A CA 1
ATOM 1737 C C . VAL A 1 228 ? 0.263 -31.083 -5.746 1.00 92.06 228 VAL A C 1
ATOM 1739 O O . VAL A 1 228 ? -0.898 -30.735 -5.951 1.00 92.06 228 VAL A O 1
ATOM 1742 N N . SER A 1 229 ? 0.652 -31.541 -4.554 1.00 92.38 229 SER A N 1
ATOM 1743 C CA . SER A 1 229 ? -0.256 -31.674 -3.406 1.00 92.38 229 SER A CA 1
ATOM 1744 C C . SER A 1 229 ? -0.745 -30.326 -2.859 1.00 92.38 229 SER A C 1
ATOM 1746 O O . SER A 1 229 ? -1.794 -30.287 -2.219 1.00 92.38 229 SER A O 1
ATOM 1748 N N . MET A 1 230 ? -0.035 -29.222 -3.126 1.00 88.38 230 MET A N 1
ATOM 1749 C CA . MET A 1 230 ? -0.497 -27.860 -2.812 1.00 88.38 230 MET A CA 1
ATOM 1750 C C . MET A 1 230 ? -1.588 -27.360 -3.775 1.00 88.38 230 MET A C 1
ATOM 1752 O O . MET A 1 230 ? -2.186 -26.320 -3.514 1.00 88.38 230 MET A O 1
ATOM 1756 N N . GLY A 1 231 ? -1.886 -28.109 -4.844 1.00 87.81 231 GLY A N 1
ATOM 1757 C CA . GLY A 1 231 ? -2.945 -27.796 -5.807 1.00 87.81 231 GLY A CA 1
ATOM 1758 C C . GLY A 1 231 ? -2.449 -27.346 -7.181 1.00 87.81 231 GLY A C 1
ATOM 1759 O O . GLY A 1 231 ? -3.258 -26.895 -7.986 1.00 87.81 231 GLY A O 1
ATOM 1760 N N . PHE A 1 232 ? -1.150 -27.472 -7.463 1.00 87.81 232 PHE A N 1
ATOM 1761 C CA . PHE A 1 232 ? -0.558 -27.070 -8.741 1.00 87.81 232 PHE A CA 1
ATOM 1762 C C . PHE A 1 232 ? -0.436 -28.236 -9.725 1.00 87.81 232 PHE A C 1
ATOM 1764 O O . PHE A 1 232 ? -0.369 -29.408 -9.346 1.00 87.81 232 PHE A O 1
ATOM 1771 N N . SER A 1 233 ? -0.370 -27.921 -11.018 1.00 89.19 233 SER A N 1
ATOM 1772 C CA . SER A 1 233 ? -0.102 -28.929 -12.044 1.00 89.19 233 SER A CA 1
ATOM 1773 C C . SER A 1 233 ? 1.356 -29.401 -12.002 1.00 89.19 233 SER A C 1
ATOM 1775 O O . SER A 1 233 ? 2.263 -28.703 -11.541 1.00 89.19 233 SER A O 1
ATOM 1777 N N . ARG A 1 234 ? 1.607 -30.603 -12.534 1.00 87.69 234 ARG A N 1
ATOM 1778 C CA . ARG A 1 234 ? 2.967 -31.153 -12.628 1.00 87.69 234 ARG A CA 1
ATOM 1779 C C . ARG A 1 234 ? 3.879 -30.299 -13.518 1.00 87.69 234 ARG A C 1
ATOM 1781 O O . ARG A 1 234 ? 5.062 -30.200 -13.220 1.00 87.69 234 ARG A O 1
ATOM 1788 N N . ASP A 1 235 ? 3.340 -29.667 -14.563 1.00 87.00 235 ASP A N 1
ATOM 1789 C CA . ASP A 1 235 ? 4.110 -28.772 -15.439 1.00 87.00 235 ASP A CA 1
ATOM 1790 C C . ASP A 1 235 ? 4.571 -27.510 -14.694 1.00 87.00 235 ASP A C 1
ATOM 1792 O O . ASP A 1 235 ? 5.760 -27.191 -14.695 1.00 87.00 235 ASP A O 1
ATOM 1796 N N . GLN A 1 236 ? 3.664 -26.871 -13.944 1.00 86.75 236 GLN A N 1
ATOM 1797 C CA . GLN A 1 236 ? 3.984 -25.719 -13.090 1.00 86.75 236 GLN A CA 1
ATOM 1798 C C . GLN A 1 236 ? 5.046 -26.074 -12.036 1.00 86.75 236 GLN A C 1
ATOM 1800 O O . GLN A 1 236 ? 6.008 -25.329 -11.849 1.00 86.75 236 GLN A O 1
ATOM 1805 N N . ALA A 1 237 ? 4.930 -27.245 -11.399 1.00 88.56 237 ALA A N 1
ATOM 1806 C CA . ALA A 1 237 ? 5.908 -27.716 -10.418 1.00 88.56 237 ALA A CA 1
ATOM 1807 C C . ALA A 1 237 ? 7.311 -27.913 -11.020 1.00 88.56 237 ALA A C 1
ATOM 1809 O O . ALA A 1 237 ? 8.312 -27.527 -10.414 1.00 88.56 237 ALA A O 1
ATOM 1810 N N . LEU A 1 238 ? 7.395 -28.487 -12.225 1.00 87.88 238 LEU A N 1
ATOM 1811 C CA . LEU A 1 238 ? 8.664 -28.696 -12.926 1.00 87.88 238 LEU A CA 1
ATOM 1812 C C . LEU A 1 238 ? 9.291 -27.375 -13.385 1.00 87.88 238 LEU A C 1
ATOM 1814 O O . LEU A 1 238 ? 10.501 -27.196 -13.233 1.00 87.88 238 LEU A O 1
ATOM 1818 N N . LYS A 1 239 ? 8.483 -26.447 -13.915 1.00 87.50 239 LYS A N 1
ATOM 1819 C CA . LYS A 1 239 ? 8.933 -25.101 -14.306 1.00 87.50 239 LYS A CA 1
ATOM 1820 C C . LYS A 1 239 ? 9.524 -24.351 -13.113 1.00 87.50 239 LYS A C 1
ATOM 1822 O O . LYS A 1 239 ? 10.636 -23.836 -13.209 1.00 87.50 239 LYS A O 1
ATOM 1827 N N . ALA A 1 240 ? 8.843 -24.388 -11.972 1.00 87.94 240 ALA A N 1
ATOM 1828 C CA . ALA A 1 240 ? 9.300 -23.729 -10.758 1.00 87.94 240 ALA A CA 1
ATOM 1829 C C . ALA A 1 240 ? 10.599 -24.312 -10.205 1.00 87.94 240 ALA A C 1
ATOM 1831 O O . ALA A 1 240 ? 11.539 -23.571 -9.937 1.00 87.94 240 ALA A O 1
ATOM 1832 N N . LEU A 1 241 ? 10.693 -25.641 -10.089 1.00 88.31 241 LEU A N 1
ATOM 1833 C CA . LEU A 1 241 ? 11.913 -26.294 -9.606 1.00 88.31 241 LEU A CA 1
ATOM 1834 C C . LEU A 1 241 ? 13.097 -26.041 -10.546 1.00 88.31 241 LEU A C 1
ATOM 1836 O O . LEU A 1 241 ? 14.219 -25.845 -10.082 1.00 88.31 241 LEU A O 1
ATOM 1840 N N . ARG A 1 242 ? 12.850 -25.954 -11.858 1.00 88.25 242 ARG A N 1
ATOM 1841 C CA . ARG A 1 242 ? 13.876 -25.564 -12.830 1.00 88.25 242 ARG A CA 1
ATOM 1842 C C . ARG A 1 242 ? 14.326 -24.112 -12.637 1.00 88.25 242 ARG A C 1
ATOM 1844 O O . ARG A 1 242 ? 15.527 -23.858 -12.652 1.00 88.25 242 ARG A O 1
ATOM 1851 N N . ALA A 1 243 ? 13.397 -23.180 -12.425 1.00 86.75 243 ALA A N 1
ATOM 1852 C CA . ALA A 1 243 ? 13.705 -21.763 -12.216 1.00 86.75 243 ALA A CA 1
ATOM 1853 C C . ALA A 1 243 ? 14.455 -21.499 -10.897 1.00 86.75 243 ALA A C 1
ATOM 1855 O O . ALA A 1 243 ? 15.231 -20.549 -10.792 1.00 86.75 243 ALA A O 1
ATOM 1856 N N . THR A 1 244 ? 14.266 -22.353 -9.888 1.00 89.56 244 THR A N 1
ATOM 1857 C CA . THR A 1 244 ? 14.821 -22.148 -8.541 1.00 89.56 244 THR A CA 1
ATOM 1858 C C . THR A 1 244 ? 15.978 -23.073 -8.191 1.00 89.56 244 THR A C 1
ATOM 1860 O O . THR A 1 244 ? 16.388 -23.130 -7.028 1.00 89.56 244 THR A O 1
ATOM 1863 N N . ASN A 1 245 ? 16.544 -23.750 -9.195 1.00 87.94 245 ASN A N 1
ATOM 1864 C CA . ASN A 1 245 ? 17.668 -24.670 -9.041 1.00 87.94 245 ASN A CA 1
ATOM 1865 C C . ASN A 1 245 ? 17.367 -25.792 -8.022 1.00 87.94 245 ASN A C 1
ATOM 1867 O O . ASN A 1 245 ? 18.147 -26.045 -7.105 1.00 87.94 245 ASN A O 1
ATOM 1871 N N . ASN A 1 246 ? 16.195 -26.423 -8.162 1.00 87.31 246 ASN A N 1
ATOM 1872 C CA . ASN A 1 246 ? 15.674 -27.519 -7.336 1.00 87.31 246 ASN A CA 1
ATOM 1873 C C . ASN A 1 246 ? 15.457 -27.183 -5.843 1.00 87.31 246 ASN A C 1
ATOM 1875 O O . ASN A 1 246 ? 15.384 -28.081 -5.006 1.00 87.31 246 ASN A O 1
ATOM 1879 N N . SER A 1 247 ? 15.312 -25.904 -5.483 1.00 90.56 247 SER A N 1
ATOM 1880 C CA . SER A 1 247 ? 14.970 -25.487 -4.117 1.00 90.56 247 SER A CA 1
ATOM 1881 C C . SER A 1 247 ? 13.452 -25.452 -3.916 1.00 90.56 247 SER A C 1
ATOM 1883 O O . SER A 1 247 ? 12.772 -24.627 -4.525 1.00 90.56 247 SER A O 1
ATOM 1885 N N . LEU A 1 248 ? 12.921 -26.315 -3.037 1.00 88.19 248 LEU A N 1
ATOM 1886 C CA . LEU A 1 248 ? 11.481 -26.414 -2.756 1.00 88.19 248 LEU A CA 1
ATOM 1887 C C . LEU A 1 248 ? 10.878 -25.088 -2.271 1.00 88.19 248 LEU A C 1
ATOM 1889 O O . LEU A 1 248 ? 9.890 -24.631 -2.834 1.00 88.19 248 LEU A O 1
ATOM 1893 N N . GLU A 1 249 ? 11.468 -24.457 -1.253 1.00 90.38 249 GLU A N 1
ATOM 1894 C CA . GLU A 1 249 ? 10.933 -23.220 -0.655 1.00 90.38 249 GLU A CA 1
ATOM 1895 C C . GLU A 1 249 ? 10.848 -22.089 -1.682 1.00 90.38 249 GLU A C 1
ATOM 1897 O O . GLU A 1 249 ? 9.815 -21.435 -1.820 1.00 90.38 249 GLU A O 1
ATOM 1902 N N . ARG A 1 250 ? 11.915 -21.919 -2.471 1.00 90.75 250 ARG A N 1
ATOM 1903 C CA . ARG A 1 250 ? 11.938 -20.940 -3.556 1.00 90.75 250 ARG A CA 1
ATOM 1904 C C . ARG A 1 250 ? 10.968 -21.316 -4.667 1.00 90.75 250 ARG A C 1
ATOM 1906 O O . ARG A 1 250 ? 10.370 -20.420 -5.240 1.00 90.75 250 ARG A O 1
ATOM 1913 N N . ALA A 1 251 ? 10.826 -22.603 -4.997 1.00 89.38 251 ALA A N 1
ATOM 1914 C CA . ALA A 1 251 ? 9.904 -23.055 -6.040 1.00 89.38 251 ALA A CA 1
ATOM 1915 C C . ALA A 1 251 ? 8.453 -22.741 -5.670 1.00 89.38 251 ALA A C 1
ATOM 1917 O O . ALA A 1 251 ? 7.699 -22.286 -6.521 1.00 89.38 251 ALA A O 1
ATOM 1918 N N . VAL A 1 252 ? 8.073 -22.927 -4.404 1.00 89.06 252 VAL A N 1
ATOM 1919 C CA . VAL A 1 252 ? 6.736 -22.564 -3.921 1.00 89.06 252 VAL A CA 1
ATOM 1920 C C . VAL A 1 252 ? 6.503 -21.055 -4.056 1.00 89.06 252 VAL A C 1
ATOM 1922 O O . VAL A 1 252 ? 5.502 -20.656 -4.643 1.00 89.06 252 VAL A O 1
ATOM 1925 N N . ASP A 1 253 ? 7.437 -20.220 -3.592 1.00 90.31 253 ASP A N 1
ATOM 1926 C CA . ASP A 1 253 ? 7.351 -18.753 -3.723 1.00 90.31 253 ASP A CA 1
ATOM 1927 C C . ASP A 1 253 ? 7.311 -18.297 -5.195 1.00 90.31 253 ASP A C 1
ATOM 1929 O O . ASP A 1 253 ? 6.518 -17.442 -5.593 1.00 90.31 253 ASP A O 1
ATOM 1933 N N . TRP A 1 254 ? 8.112 -18.944 -6.046 1.00 90.94 254 TRP A N 1
ATOM 1934 C CA . TRP A 1 254 ? 8.145 -18.680 -7.480 1.00 90.94 254 TRP A CA 1
ATOM 1935 C C . TRP A 1 254 ? 6.800 -18.989 -8.144 1.00 90.94 254 TRP A C 1
ATOM 1937 O O . TRP A 1 254 ? 6.300 -18.173 -8.909 1.00 90.94 254 TRP A O 1
ATOM 1947 N N . ILE A 1 255 ? 6.158 -20.113 -7.805 1.00 89.06 255 ILE A N 1
ATOM 1948 C CA . ILE A 1 255 ? 4.837 -20.447 -8.359 1.00 89.06 255 ILE A CA 1
ATOM 1949 C C . ILE A 1 255 ? 3.799 -19.423 -7.928 1.00 89.06 255 ILE A C 1
ATOM 1951 O O . ILE A 1 255 ? 3.058 -18.941 -8.772 1.00 89.06 255 ILE A O 1
ATOM 1955 N N . PHE A 1 256 ? 3.741 -19.064 -6.643 1.00 86.94 256 PHE A N 1
ATOM 1956 C CA . PHE A 1 256 ? 2.746 -18.096 -6.175 1.00 86.94 256 PHE A CA 1
ATOM 1957 C C . PHE A 1 256 ? 2.937 -16.700 -6.777 1.00 86.94 256 PHE A C 1
ATOM 1959 O O . PHE A 1 256 ? 1.948 -16.003 -6.980 1.00 86.94 256 PHE A O 1
ATOM 1966 N N . SER A 1 257 ? 4.174 -16.302 -7.080 1.00 88.94 257 SER A N 1
ATOM 1967 C CA . SER A 1 257 ? 4.460 -15.019 -7.734 1.00 88.94 257 SER A CA 1
ATOM 1968 C C . SER A 1 257 ? 4.240 -15.021 -9.251 1.00 88.94 257 SER A C 1
ATOM 1970 O O . SER A 1 257 ? 4.042 -13.946 -9.802 1.00 88.94 257 SER A O 1
ATOM 1972 N N . HIS A 1 258 ? 4.240 -16.188 -9.907 1.00 86.06 258 HIS A N 1
ATOM 1973 C CA . HIS A 1 258 ? 4.117 -16.315 -11.370 1.00 86.06 258 HIS A CA 1
ATOM 1974 C C . HIS A 1 258 ? 2.849 -17.064 -11.814 1.00 86.06 258 HIS A C 1
ATOM 1976 O O . HIS A 1 258 ? 2.694 -17.362 -12.994 1.00 86.06 258 HIS A O 1
ATOM 1982 N N . ILE A 1 259 ? 1.938 -17.417 -10.898 1.00 83.19 259 ILE A N 1
ATOM 1983 C CA . ILE A 1 259 ? 0.744 -18.208 -11.235 1.00 83.19 259 ILE A CA 1
ATOM 1984 C C . ILE A 1 259 ? -0.156 -17.482 -12.234 1.00 83.19 259 ILE A C 1
ATOM 1986 O O . ILE A 1 259 ? -0.624 -18.104 -13.181 1.00 83.19 259 ILE A O 1
ATOM 1990 N N . ASP A 1 260 ? -0.352 -16.175 -12.048 1.00 78.38 260 ASP A N 1
ATOM 1991 C CA . ASP A 1 260 ? -1.213 -15.370 -12.913 1.00 78.38 260 ASP A CA 1
ATOM 1992 C C . ASP A 1 260 ? -0.632 -15.286 -14.337 1.00 78.38 260 ASP A C 1
ATOM 1994 O O . ASP A 1 260 ? -1.380 -15.374 -15.310 1.00 78.38 260 ASP A O 1
ATOM 1998 N N . ASP A 1 261 ? 0.698 -15.212 -14.461 1.00 79.06 261 ASP A N 1
ATOM 1999 C CA . ASP A 1 261 ? 1.400 -15.205 -15.748 1.00 79.06 261 ASP A CA 1
ATOM 2000 C C . ASP A 1 261 ? 1.342 -16.579 -16.428 1.00 79.06 261 ASP A C 1
ATOM 2002 O O . ASP A 1 261 ? 1.049 -16.678 -17.617 1.00 79.06 261 ASP A O 1
ATOM 2006 N N . LEU A 1 262 ? 1.552 -17.662 -15.670 1.00 76.06 262 LEU A N 1
ATOM 2007 C CA . LEU A 1 262 ? 1.473 -19.035 -16.183 1.00 76.06 262 LEU A CA 1
ATOM 2008 C C . LEU A 1 262 ? 0.054 -19.396 -16.641 1.00 76.06 262 LEU A C 1
ATOM 2010 O O . LEU A 1 262 ? -0.115 -20.089 -17.647 1.00 76.06 262 LEU A O 1
ATOM 2014 N N . ASP A 1 263 ? -0.965 -18.939 -15.913 1.00 77.06 263 ASP A N 1
ATOM 2015 C CA . ASP A 1 263 ? -2.364 -19.115 -16.295 1.00 77.06 263 ASP A CA 1
ATOM 2016 C C . ASP A 1 263 ? -2.708 -18.263 -17.533 1.00 77.06 263 ASP A C 1
ATOM 2018 O O . ASP A 1 263 ? -3.476 -18.712 -18.390 1.00 77.06 263 ASP A O 1
ATOM 2022 N N . ALA A 1 264 ? -2.114 -17.071 -17.674 1.00 75.81 264 ALA A N 1
ATOM 2023 C CA . ALA A 1 264 ? -2.252 -16.233 -18.864 1.00 75.81 264 ALA A CA 1
ATOM 2024 C C . ALA A 1 264 ? -1.597 -16.868 -20.105 1.00 75.81 264 ALA A C 1
ATOM 2026 O O . ALA A 1 264 ? -2.236 -16.930 -21.156 1.00 75.81 264 ALA A O 1
ATOM 2027 N N . GLU A 1 265 ? -0.378 -17.403 -19.983 1.00 72.00 265 GLU A N 1
ATOM 2028 C CA . GLU A 1 265 ? 0.300 -18.160 -21.047 1.00 72.00 265 GLU A CA 1
ATOM 2029 C C . GLU A 1 265 ? -0.532 -19.378 -21.475 1.00 72.00 265 GLU A C 1
ATOM 2031 O O . GLU A 1 265 ? -0.785 -19.584 -22.663 1.00 72.00 265 GLU A O 1
ATOM 2036 N N . ALA A 1 266 ? -1.050 -20.145 -20.509 1.00 68.62 266 ALA A N 1
ATOM 2037 C CA . ALA A 1 266 ? -1.906 -21.294 -20.794 1.00 68.62 266 ALA A CA 1
ATOM 2038 C C . ALA A 1 266 ? -3.215 -20.893 -21.502 1.00 68.62 266 ALA A C 1
ATOM 2040 O O . ALA A 1 266 ? -3.715 -21.634 -22.352 1.00 68.62 266 ALA A O 1
ATOM 2041 N N . ALA A 1 267 ? -3.782 -19.725 -21.183 1.00 66.50 267 ALA A N 1
ATOM 2042 C CA . ALA A 1 267 ? -4.955 -19.196 -21.876 1.00 66.50 267 ALA A CA 1
ATOM 2043 C C . ALA A 1 267 ? -4.644 -18.787 -23.331 1.00 66.50 267 ALA A C 1
ATOM 2045 O O . ALA A 1 267 ? -5.484 -19.011 -24.209 1.00 66.50 267 ALA A O 1
ATOM 2046 N N . MET A 1 268 ? -3.448 -18.246 -23.601 1.00 65.31 268 MET A N 1
ATOM 2047 C CA . MET A 1 268 ? -2.991 -17.921 -24.959 1.00 65.31 268 MET A CA 1
ATOM 2048 C C . MET A 1 268 ? -2.805 -19.191 -25.805 1.00 65.31 268 MET A C 1
ATOM 2050 O O . MET A 1 268 ? -3.377 -19.268 -26.895 1.00 65.31 268 MET A O 1
ATOM 2054 N N . ASP A 1 269 ? -2.159 -20.230 -25.265 1.00 58.91 269 ASP A N 1
ATOM 2055 C CA . ASP A 1 269 ? -1.972 -21.528 -25.940 1.00 58.91 269 ASP A CA 1
ATOM 2056 C C . ASP A 1 269 ? -3.309 -22.220 -26.290 1.00 58.91 269 ASP A C 1
ATOM 2058 O O . ASP A 1 269 ? -3.463 -22.835 -27.349 1.00 58.91 269 ASP A O 1
ATOM 2062 N N . ILE A 1 270 ? -4.325 -22.107 -25.423 1.00 59.28 270 ILE A N 1
ATOM 2063 C CA . ILE A 1 270 ? -5.663 -22.672 -25.680 1.00 59.28 270 ILE A CA 1
ATOM 2064 C C . ILE A 1 270 ? -6.389 -21.910 -26.803 1.00 59.28 270 ILE A C 1
ATOM 2066 O O . ILE A 1 270 ? -7.189 -22.511 -27.532 1.00 59.28 270 ILE A O 1
ATOM 2070 N N . SER A 1 271 ? -6.123 -20.608 -26.948 1.00 54.66 271 SER A N 1
ATOM 2071 C CA . SER A 1 271 ? -6.731 -19.760 -27.979 1.00 54.66 271 SER A CA 1
ATOM 2072 C C . SER A 1 271 ? -6.154 -20.017 -29.374 1.00 54.66 271 SER A C 1
ATOM 2074 O O . SER A 1 271 ? -6.911 -20.035 -30.344 1.00 54.66 271 SER A O 1
ATOM 2076 N N . GLU A 1 272 ? -4.860 -20.335 -29.480 1.00 51.03 272 GLU A N 1
ATOM 2077 C CA . GLU A 1 272 ? -4.220 -20.682 -30.758 1.00 51.03 272 GLU A CA 1
ATOM 2078 C C . GLU A 1 272 ? -4.602 -22.090 -31.257 1.00 51.03 272 GLU A C 1
ATOM 2080 O O . GLU A 1 272 ? -4.555 -22.371 -32.455 1.00 51.03 272 GLU A O 1
ATOM 2085 N N . GLY A 1 273 ? -5.059 -22.975 -30.362 1.00 47.38 273 GLY A N 1
ATOM 2086 C CA . GLY A 1 273 ? -5.483 -24.341 -30.694 1.00 47.38 273 GLY A CA 1
ATOM 2087 C C . GLY A 1 273 ? -6.952 -24.513 -31.109 1.00 47.38 273 GLY A C 1
ATOM 2088 O O . GLY A 1 273 ? -7.353 -25.628 -31.459 1.00 47.38 273 GLY A O 1
ATOM 2089 N N . ARG A 1 274 ? -7.790 -23.464 -31.067 1.00 43.78 274 ARG A N 1
ATOM 2090 C CA . ARG A 1 274 ? -9.231 -23.552 -31.381 1.00 43.78 274 ARG A CA 1
ATOM 2091 C C . ARG A 1 274 ? -9.591 -22.712 -32.604 1.00 43.78 274 ARG A C 1
ATOM 2093 O O . ARG A 1 274 ? -9.541 -21.489 -32.575 1.00 43.78 274 ARG A O 1
ATOM 2100 N N . SER A 1 275 ? -10.023 -23.373 -33.681 1.00 43.84 275 SER A N 1
ATOM 2101 C CA . SER A 1 275 ? -10.642 -22.691 -34.824 1.00 43.84 275 SER A CA 1
ATOM 2102 C C . SER A 1 275 ? -11.856 -21.867 -34.377 1.00 43.84 275 SER A C 1
ATOM 2104 O O . SER A 1 275 ? -12.694 -22.341 -33.614 1.00 43.84 275 SER A O 1
ATOM 2106 N N . ALA A 1 276 ? -11.925 -20.637 -34.885 1.00 44.50 276 ALA A N 1
ATOM 2107 C CA . ALA A 1 276 ? -12.827 -19.551 -34.505 1.00 44.50 276 ALA A CA 1
ATOM 2108 C C . ALA A 1 276 ? -14.320 -19.766 -34.846 1.00 44.50 276 ALA A C 1
ATOM 2110 O O . ALA A 1 276 ? -14.914 -18.981 -35.585 1.00 44.50 276 ALA A O 1
ATOM 2111 N N . ALA A 1 277 ? -14.957 -20.805 -34.307 1.00 41.91 277 ALA A N 1
ATOM 2112 C CA . ALA A 1 277 ? -16.407 -20.954 -34.375 1.00 41.91 277 ALA A CA 1
ATOM 2113 C C . ALA A 1 277 ? -16.961 -21.451 -33.032 1.00 41.91 277 ALA A C 1
ATOM 2115 O O . ALA A 1 277 ? -16.660 -22.559 -32.604 1.00 41.91 277 ALA A O 1
ATOM 2116 N N . ASP A 1 278 ? -17.791 -20.608 -32.418 1.00 39.09 278 ASP A N 1
ATOM 2117 C CA . ASP A 1 278 ? -18.534 -20.796 -31.166 1.00 39.09 278 ASP A CA 1
ATOM 2118 C C . ASP A 1 278 ? -17.760 -20.737 -29.842 1.00 39.09 278 ASP A C 1
ATOM 2120 O O . ASP A 1 278 ? -17.451 -21.748 -29.217 1.00 39.09 278 ASP A O 1
ATOM 2124 N N . SER A 1 279 ? -17.636 -19.513 -29.318 1.00 34.22 279 SER A N 1
ATOM 2125 C CA . SER A 1 279 ? -17.984 -19.251 -27.915 1.00 34.22 279 SER A CA 1
ATOM 2126 C C . SER A 1 279 ? -18.112 -17.750 -27.645 1.00 34.22 279 SER A C 1
ATOM 2128 O O . SER A 1 279 ? -17.130 -17.013 -27.658 1.00 34.22 279 SER A O 1
ATOM 2130 N N . ILE A 1 280 ? -19.338 -17.309 -27.350 1.00 43.97 280 ILE A N 1
ATOM 2131 C CA . ILE A 1 280 ? -19.586 -16.117 -26.535 1.00 43.97 280 ILE A CA 1
ATOM 2132 C C . ILE A 1 280 ? -19.098 -16.490 -25.133 1.00 43.97 280 ILE A C 1
ATOM 2134 O O . ILE A 1 280 ? -19.818 -17.143 -24.381 1.00 43.97 280 ILE A O 1
ATOM 2138 N N . SER A 1 281 ? -17.856 -16.164 -24.805 1.00 34.84 281 SER A N 1
ATOM 2139 C CA . SER A 1 281 ? -17.341 -16.296 -23.446 1.00 34.84 281 SER A CA 1
ATOM 2140 C C . SER A 1 281 ? -17.026 -14.907 -22.929 1.00 34.84 281 SER A C 1
ATOM 2142 O O . SER A 1 281 ? -16.225 -14.197 -23.537 1.00 34.84 281 SER A O 1
ATOM 2144 N N . GLU A 1 282 ? -17.677 -14.534 -21.823 1.00 37.22 282 GLU A N 1
ATOM 2145 C CA . GLU A 1 282 ? -17.196 -13.500 -20.908 1.00 37.22 282 GLU A CA 1
ATOM 2146 C C . GLU A 1 282 ? -15.671 -13.555 -20.878 1.00 37.22 282 GLU A C 1
ATOM 2148 O O . GLU A 1 282 ? -15.095 -14.609 -20.601 1.00 37.22 282 GLU A O 1
ATOM 2153 N N . SER A 1 283 ? -15.030 -12.444 -21.231 1.00 36.03 283 SER A N 1
ATOM 2154 C CA . SER A 1 283 ? -13.593 -12.270 -21.085 1.00 36.03 283 SER A CA 1
ATOM 2155 C C . SER A 1 283 ? -13.238 -12.612 -19.642 1.00 36.03 283 SER A C 1
ATOM 2157 O O . SER A 1 283 ? -13.527 -11.827 -18.736 1.00 36.03 283 SER A O 1
ATOM 2159 N N . VAL A 1 284 ? -12.683 -13.803 -19.416 1.00 43.84 284 VAL A N 1
ATOM 2160 C CA . VAL A 1 284 ? -12.111 -14.158 -18.121 1.00 43.84 284 VAL A CA 1
ATOM 2161 C C . VAL A 1 284 ? -11.049 -13.093 -17.862 1.00 43.84 284 VAL A C 1
ATOM 2163 O O . VAL A 1 284 ? -10.172 -12.932 -18.712 1.00 43.84 284 VAL A O 1
ATOM 2166 N N . PRO A 1 285 ? -11.150 -12.302 -16.779 1.00 47.50 285 PRO A N 1
ATOM 2167 C CA . PRO A 1 285 ? -10.148 -11.290 -16.500 1.00 47.50 285 PRO A CA 1
ATOM 2168 C C . PRO A 1 285 ? -8.795 -11.988 -16.396 1.00 47.50 285 PRO A C 1
ATOM 2170 O O . PRO A 1 285 ? -8.620 -12.866 -15.552 1.00 47.50 285 PRO A O 1
ATOM 2173 N N . VAL A 1 286 ? -7.877 -11.637 -17.292 1.00 54.34 286 VAL A N 1
ATOM 2174 C CA . VAL A 1 286 ? -6.478 -12.047 -17.203 1.00 54.34 286 VAL A CA 1
ATOM 2175 C C . VAL A 1 286 ? -5.899 -11.288 -16.012 1.00 54.34 286 VAL A C 1
ATOM 2177 O O . VAL A 1 286 ? -5.827 -10.060 -16.039 1.00 54.34 286 VAL A O 1
ATOM 2180 N N . GLY A 1 287 ? -5.602 -12.006 -14.930 1.00 66.12 287 GLY A N 1
ATOM 2181 C CA . GLY A 1 287 ? -5.059 -11.447 -13.695 1.00 66.12 287 GLY A CA 1
ATOM 2182 C C . GLY A 1 287 ? -5.718 -11.985 -12.418 1.00 66.12 287 GLY A C 1
ATOM 2183 O O . GLY A 1 287 ? -6.697 -12.740 -12.468 1.00 66.12 287 GLY A O 1
ATOM 2184 N N . PRO A 1 288 ? -5.200 -11.581 -11.247 1.00 78.88 288 PRO A N 1
ATOM 2185 C CA . PRO A 1 288 ? -5.641 -12.109 -9.967 1.00 78.88 288 PRO A CA 1
ATOM 2186 C C . PRO A 1 288 ? -7.119 -11.803 -9.705 1.00 78.88 288 PRO A C 1
ATOM 2188 O O . PRO A 1 288 ? -7.619 -10.697 -9.929 1.00 78.88 288 PRO A O 1
ATOM 2191 N N . LYS A 1 289 ? -7.838 -12.794 -9.168 1.00 84.06 289 LYS A N 1
ATOM 2192 C CA . LYS A 1 289 ? -9.271 -12.681 -8.855 1.00 84.06 289 LYS A CA 1
ATOM 2193 C C . LYS A 1 289 ? -9.502 -11.712 -7.696 1.00 84.06 289 LYS A C 1
ATOM 2195 O O . LYS A 1 289 ? -9.413 -12.089 -6.527 1.00 84.06 289 LYS A O 1
ATOM 2200 N N . VAL A 1 290 ? -9.865 -10.474 -8.017 1.00 89.44 290 VAL A N 1
ATOM 2201 C CA . VAL A 1 290 ? -10.195 -9.432 -7.036 1.00 89.44 290 VAL A CA 1
ATOM 2202 C C . VAL A 1 290 ? -11.700 -9.171 -6.968 1.00 89.44 290 VAL A C 1
ATOM 2204 O O . VAL A 1 290 ? -12.409 -9.215 -7.970 1.00 89.44 290 VAL A O 1
ATOM 2207 N N . ARG A 1 291 ? -12.209 -8.894 -5.761 1.00 90.38 291 ARG A N 1
ATOM 2208 C CA . ARG A 1 291 ? -13.601 -8.464 -5.548 1.00 90.38 291 ARG A CA 1
ATOM 2209 C C . ARG A 1 291 ? -13.656 -6.945 -5.504 1.00 90.38 291 ARG A C 1
ATOM 2211 O O . ARG A 1 291 ? -13.213 -6.359 -4.518 1.00 90.38 291 ARG A O 1
ATOM 2218 N N . ASP A 1 292 ? -14.200 -6.336 -6.553 1.00 91.88 292 ASP A N 1
ATOM 2219 C CA . ASP A 1 292 ? -14.375 -4.886 -6.644 1.00 91.88 292 ASP A CA 1
ATOM 2220 C C . ASP A 1 292 ? -15.772 -4.433 -6.177 1.00 91.88 292 ASP A C 1
ATOM 2222 O O . ASP A 1 292 ? -16.735 -5.203 -6.181 1.00 91.88 292 ASP A O 1
ATOM 2226 N N . GLY A 1 293 ? -15.889 -3.173 -5.757 1.00 90.94 293 GLY A N 1
ATOM 2227 C CA . GLY A 1 293 ? -17.141 -2.571 -5.308 1.00 90.94 293 GLY A CA 1
ATOM 2228 C C . GLY A 1 293 ? -17.058 -1.057 -5.099 1.00 90.94 293 GLY A C 1
ATOM 2229 O O . GLY A 1 293 ? -16.139 -0.377 -5.558 1.00 90.94 293 GLY A O 1
ATOM 2230 N N . SER A 1 294 ? -18.045 -0.495 -4.399 1.00 93.31 294 SER A N 1
ATOM 2231 C CA . SER A 1 294 ? -18.061 0.934 -4.075 1.00 93.31 294 SER A CA 1
ATOM 2232 C C . SER A 1 294 ? -16.928 1.317 -3.110 1.00 93.31 294 SER A C 1
ATOM 2234 O O . SER A 1 294 ? -16.539 0.553 -2.231 1.00 93.31 294 SER A O 1
ATOM 2236 N N . GLY A 1 295 ? -16.394 2.533 -3.254 1.00 92.56 295 GLY A N 1
ATOM 2237 C CA . GLY A 1 295 ? -15.322 3.063 -2.398 1.00 92.56 295 GLY A CA 1
ATOM 2238 C C . GLY A 1 295 ? -15.794 3.565 -1.030 1.00 92.56 295 GLY A C 1
ATOM 2239 O O . GLY A 1 295 ? -15.133 4.424 -0.451 1.00 92.56 295 GLY A O 1
ATOM 2240 N N . LYS A 1 296 ? -16.945 3.084 -0.544 1.00 95.25 296 LYS A N 1
ATOM 2241 C CA . LYS A 1 296 ? -17.586 3.539 0.695 1.00 95.25 296 LYS A CA 1
ATOM 2242 C C . LYS A 1 296 ? -17.471 2.477 1.773 1.00 95.25 296 LYS A C 1
ATOM 2244 O O . LYS A 1 296 ? -17.903 1.340 1.585 1.00 95.25 296 LYS A O 1
ATOM 2249 N N . TYR A 1 297 ? -16.939 2.868 2.920 1.00 95.19 297 TYR A N 1
ATOM 2250 C CA . TYR A 1 297 ? -16.625 1.952 4.001 1.00 95.19 297 TYR A CA 1
ATOM 2251 C C . TYR A 1 297 ? -17.108 2.453 5.356 1.00 95.19 297 TYR A C 1
ATOM 2253 O O . TYR A 1 297 ? -17.227 3.653 5.591 1.00 95.19 297 TYR A O 1
ATOM 2261 N N . GLN A 1 298 ? -17.309 1.509 6.270 1.00 95.00 298 GLN A N 1
ATOM 2262 C CA . GLN A 1 298 ? -17.539 1.753 7.685 1.00 95.00 298 GLN A CA 1
ATOM 2263 C C . GLN A 1 298 ? -16.439 1.117 8.531 1.00 95.00 298 GLN A C 1
ATOM 2265 O O . GLN A 1 298 ? -15.989 0.002 8.260 1.00 95.00 298 GLN A O 1
ATOM 2270 N N . LEU A 1 299 ? -16.009 1.815 9.578 1.00 94.94 299 LEU A N 1
ATOM 2271 C CA . LEU A 1 299 ? -15.001 1.310 10.499 1.00 94.94 299 LEU A CA 1
ATOM 2272 C C . LEU A 1 299 ? -15.542 0.085 11.254 1.00 94.94 299 LEU A C 1
ATOM 2274 O O . LEU A 1 299 ? -16.498 0.177 12.029 1.00 94.94 299 LEU A O 1
ATOM 2278 N N . PHE A 1 300 ? -14.887 -1.055 11.046 1.00 94.56 300 PHE A N 1
ATOM 2279 C CA . PHE A 1 300 ? -15.279 -2.349 11.601 1.00 94.56 300 PHE A CA 1
ATOM 2280 C C . PHE A 1 300 ? -14.414 -2.747 12.800 1.00 94.56 300 PHE A C 1
ATOM 2282 O O . PHE A 1 300 ? -14.929 -3.170 13.838 1.00 94.56 300 PHE A O 1
ATOM 2289 N N . ALA A 1 301 ? -13.094 -2.603 12.678 1.00 95.81 301 ALA A N 1
ATOM 2290 C CA . ALA A 1 301 ? -12.157 -2.955 13.737 1.00 95.81 301 ALA A CA 1
ATOM 2291 C C . ALA A 1 301 ? -10.865 -2.143 13.643 1.00 95.81 301 ALA A C 1
ATOM 2293 O O . ALA A 1 301 ? -10.545 -1.571 12.604 1.00 95.81 301 ALA A O 1
ATOM 2294 N N . PHE A 1 302 ? -10.091 -2.120 14.722 1.00 96.69 302 PHE A N 1
ATOM 2295 C CA . PHE A 1 302 ? -8.723 -1.616 14.698 1.00 96.69 302 PHE A CA 1
ATOM 2296 C C . PHE A 1 302 ? -7.848 -2.305 15.746 1.00 96.69 302 PHE A C 1
ATOM 2298 O O . PHE A 1 302 ? -8.320 -2.741 16.796 1.00 96.69 302 PHE A O 1
ATOM 2305 N N . ILE A 1 303 ? -6.555 -2.398 15.452 1.00 95.81 303 ILE A N 1
ATOM 2306 C CA . ILE A 1 303 ? -5.505 -2.927 16.321 1.00 95.81 303 ILE A CA 1
ATOM 2307 C C . ILE A 1 303 ? -4.666 -1.749 16.798 1.00 95.81 303 ILE A C 1
ATOM 2309 O O . ILE A 1 303 ? -4.165 -0.977 15.982 1.00 95.81 303 ILE A O 1
ATOM 2313 N N . SER A 1 304 ? -4.469 -1.632 18.105 1.00 93.94 304 SER A N 1
ATOM 2314 C CA . SER A 1 304 ? -3.670 -0.580 18.729 1.00 93.94 304 SER A CA 1
ATOM 2315 C C . SER A 1 304 ? -2.386 -1.159 19.304 1.00 93.94 304 SER A C 1
ATOM 2317 O O . SER A 1 304 ? -2.424 -2.102 20.089 1.00 93.94 304 SER A O 1
ATOM 2319 N N . HIS A 1 305 ? -1.255 -0.548 18.950 1.00 93.00 305 HIS A N 1
ATOM 2320 C CA . HIS A 1 305 ? 0.023 -0.775 19.620 1.00 93.00 305 HIS A CA 1
ATOM 2321 C C . HIS A 1 305 ? 0.187 0.239 20.759 1.00 93.00 305 HIS A C 1
ATOM 2323 O O . HIS A 1 305 ? 0.356 1.436 20.499 1.00 93.00 305 HIS A O 1
ATOM 2329 N N . MET A 1 306 ? 0.163 -0.222 22.006 1.00 88.31 306 MET A N 1
ATOM 2330 C CA . MET A 1 306 ? 0.347 0.597 23.204 1.00 88.31 306 MET A CA 1
ATOM 2331 C C . MET A 1 306 ? 1.816 0.596 23.632 1.00 88.31 306 MET A C 1
ATOM 2333 O O . MET A 1 306 ? 2.391 -0.457 23.887 1.00 88.31 306 MET A O 1
ATOM 2337 N N . GLY A 1 307 ? 2.418 1.779 23.732 1.00 86.50 307 GLY A N 1
ATOM 2338 C CA . GLY A 1 307 ? 3.831 1.951 24.083 1.00 86.50 307 GLY A CA 1
ATOM 2339 C C . GLY A 1 307 ? 4.504 3.004 23.209 1.00 86.50 307 GLY A C 1
ATOM 2340 O O . GLY A 1 307 ? 4.031 3.294 22.112 1.00 86.50 307 GLY A O 1
ATOM 2341 N N . THR A 1 308 ? 5.591 3.598 23.689 1.00 85.12 308 THR A N 1
ATOM 2342 C CA . THR A 1 308 ? 6.379 4.602 22.948 1.00 85.12 308 THR A CA 1
ATOM 2343 C C . THR A 1 308 ? 7.582 3.992 22.229 1.00 85.12 308 THR A C 1
ATOM 2345 O O . THR A 1 308 ? 8.140 4.609 21.326 1.00 85.12 308 THR A O 1
ATOM 2348 N N . SER A 1 309 ? 7.968 2.774 22.611 1.00 85.94 309 SER A N 1
ATOM 2349 C CA . SER A 1 309 ? 9.070 2.035 22.004 1.00 85.94 309 SER A CA 1
ATOM 2350 C C . SER A 1 309 ? 8.650 1.399 20.680 1.00 85.94 309 SER A C 1
ATOM 2352 O O . SER A 1 309 ? 7.486 1.059 20.464 1.00 85.94 309 SER A O 1
ATOM 2354 N N . THR A 1 310 ? 9.617 1.234 19.785 1.00 87.19 310 THR A N 1
ATOM 2355 C CA . THR A 1 310 ? 9.498 0.425 18.566 1.00 87.19 310 THR A CA 1
ATOM 2356 C C . THR A 1 310 ? 9.793 -1.050 18.824 1.00 87.19 310 THR A C 1
ATOM 2358 O O . THR A 1 310 ? 9.305 -1.904 18.093 1.00 87.19 310 THR A O 1
ATOM 2361 N N . MET A 1 311 ? 10.537 -1.350 19.891 1.00 89.19 311 MET A N 1
ATOM 2362 C CA . MET A 1 311 ? 11.013 -2.696 20.226 1.00 89.19 311 MET A CA 1
ATOM 2363 C C . MET A 1 311 ? 10.088 -3.449 21.184 1.00 89.19 311 MET A C 1
ATOM 2365 O O . MET A 1 311 ? 10.207 -4.660 21.340 1.00 89.19 311 MET A O 1
ATOM 2369 N N . CYS A 1 312 ? 9.197 -2.739 21.873 1.00 90.94 312 CYS A N 1
ATOM 2370 C CA . CYS A 1 312 ? 8.270 -3.333 22.823 1.00 90.94 312 CYS A CA 1
ATOM 2371 C C . CYS A 1 312 ? 6.967 -2.541 22.903 1.00 90.94 312 CYS A C 1
ATOM 2373 O O . CYS A 1 312 ? 6.914 -1.340 22.628 1.00 90.94 312 CYS A O 1
ATOM 2375 N N . GLY A 1 313 ? 5.924 -3.229 23.342 1.00 91.06 313 GLY A N 1
ATOM 2376 C CA . GLY A 1 313 ? 4.630 -2.650 23.641 1.00 91.06 313 GLY A CA 1
ATOM 2377 C C . GLY A 1 313 ? 3.584 -3.737 23.805 1.00 91.06 313 GLY A C 1
ATOM 2378 O O . GLY A 1 313 ? 3.912 -4.920 23.896 1.00 91.06 313 GLY A O 1
ATOM 2379 N N . HIS A 1 314 ? 2.328 -3.318 23.873 1.00 94.31 314 HIS A N 1
ATOM 2380 C CA . HIS A 1 314 ? 1.189 -4.195 24.113 1.00 94.31 314 HIS A CA 1
ATOM 2381 C C . HIS A 1 314 ? 0.152 -4.028 23.010 1.00 94.31 314 HIS A C 1
ATOM 2383 O O . HIS A 1 314 ? -0.199 -2.899 22.663 1.00 94.31 314 HIS A O 1
ATOM 2389 N N . TYR A 1 315 ? -0.337 -5.132 22.456 1.00 95.44 315 TYR A N 1
ATOM 2390 C CA . TYR A 1 315 ? -1.342 -5.101 21.400 1.00 95.44 315 TYR A CA 1
ATOM 2391 C C . TYR A 1 315 ? -2.724 -5.402 21.958 1.00 95.44 315 TYR A C 1
ATOM 2393 O O . TYR A 1 315 ? -2.937 -6.393 22.646 1.00 95.44 315 TYR A O 1
ATOM 2401 N N . VAL A 1 316 ? -3.679 -4.547 21.612 1.00 96.50 316 VAL A N 1
ATOM 2402 C CA . VAL A 1 316 ? -5.105 -4.775 21.862 1.00 96.50 316 VAL A CA 1
ATOM 2403 C C . VAL A 1 316 ? -5.867 -4.520 20.577 1.00 96.50 316 VAL A C 1
ATOM 2405 O O . VAL A 1 316 ? -5.435 -3.713 19.749 1.00 96.50 316 VAL A O 1
ATOM 2408 N N . CYS A 1 317 ? -7.017 -5.162 20.404 1.00 96.25 317 CYS A N 1
ATOM 2409 C CA . CYS A 1 317 ? -7.902 -4.842 19.292 1.00 96.25 317 CYS A CA 1
ATOM 2410 C C . CYS A 1 317 ? -9.288 -4.434 19.779 1.00 96.25 317 CYS A C 1
ATOM 2412 O O . CYS A 1 317 ? -9.765 -4.862 20.829 1.00 96.25 317 CYS A O 1
ATOM 2414 N N . HIS A 1 318 ? -9.915 -3.557 19.010 1.00 96.75 318 HIS A N 1
ATOM 2415 C CA . HIS A 1 318 ? -11.288 -3.131 19.199 1.00 96.75 318 HIS A CA 1
ATOM 2416 C C . HIS A 1 318 ? -12.084 -3.566 17.979 1.00 96.75 318 HIS A C 1
ATOM 2418 O O . HIS A 1 318 ? -11.679 -3.293 16.850 1.00 96.75 318 HIS A O 1
ATOM 2424 N N . ILE A 1 319 ? -13.209 -4.238 18.203 1.00 95.94 319 ILE A N 1
ATOM 2425 C CA . ILE A 1 319 ? -14.072 -4.752 17.136 1.00 95.94 319 ILE A CA 1
ATOM 2426 C C . ILE A 1 319 ? -15.498 -4.276 17.404 1.00 95.94 319 ILE A C 1
ATOM 2428 O O . ILE A 1 319 ? -15.987 -4.379 18.533 1.00 95.94 319 ILE A O 1
ATOM 2432 N N . LYS A 1 320 ? -16.170 -3.768 16.368 1.00 94.19 320 LYS A N 1
ATOM 2433 C CA . LYS A 1 320 ? -17.588 -3.405 16.411 1.00 94.19 320 LYS A CA 1
ATOM 2434 C C . LYS A 1 320 ? -18.424 -4.668 16.165 1.00 94.19 320 LYS A C 1
ATOM 2436 O O . LYS A 1 320 ? -18.416 -5.222 15.069 1.00 94.19 320 LYS A O 1
ATOM 2441 N N . LYS A 1 321 ? -19.126 -5.150 17.191 1.00 92.12 321 LYS A N 1
ATOM 2442 C CA . LYS A 1 321 ? -20.022 -6.319 17.140 1.00 92.12 321 LYS A CA 1
ATOM 2443 C C . LYS A 1 321 ? -21.425 -5.902 17.548 1.00 92.12 321 LYS A C 1
ATOM 2445 O O . LYS A 1 321 ? -21.585 -5.234 18.563 1.00 92.12 321 LYS A O 1
ATOM 2450 N N . GLU A 1 322 ? -22.428 -6.270 16.751 1.00 91.38 322 GLU A N 1
ATOM 2451 C CA . GLU A 1 322 ? -23.841 -5.944 17.028 1.00 91.38 322 GLU A CA 1
ATOM 2452 C C . GLU A 1 322 ? -24.064 -4.439 17.308 1.00 91.38 322 GLU A C 1
ATOM 2454 O O . GLU A 1 322 ? -24.835 -4.042 18.179 1.00 91.38 322 GLU A O 1
ATOM 2459 N N . GLY A 1 323 ? -23.320 -3.576 16.604 1.00 88.56 323 GLY A N 1
ATOM 2460 C CA . GLY A 1 323 ? -23.367 -2.120 16.780 1.00 88.56 323 GLY A CA 1
ATOM 2461 C C . GLY A 1 323 ? -22.621 -1.571 18.005 1.00 88.56 323 GLY A C 1
ATOM 2462 O O . GLY A 1 323 ? -22.562 -0.354 18.163 1.00 88.56 323 GLY A O 1
ATOM 2463 N N . ARG A 1 324 ? -22.011 -2.419 18.844 1.00 93.56 324 ARG A N 1
ATOM 2464 C CA . ARG A 1 324 ? -21.259 -2.024 20.048 1.00 93.56 324 ARG A CA 1
ATOM 2465 C C . ARG A 1 324 ? -19.768 -2.303 19.902 1.00 93.56 324 ARG A C 1
ATOM 2467 O O . ARG A 1 324 ? -19.360 -3.269 19.265 1.00 93.56 324 ARG A O 1
ATOM 2474 N N . TRP A 1 325 ? -18.943 -1.467 20.520 1.00 96.06 325 TRP A N 1
ATOM 2475 C CA . TRP A 1 325 ? -17.494 -1.644 20.523 1.00 96.06 325 TRP A CA 1
ATOM 2476 C C . TRP A 1 325 ? -17.058 -2.573 21.655 1.00 96.06 325 TRP A C 1
ATOM 2478 O O . TRP A 1 325 ? -17.461 -2.409 22.805 1.00 96.06 325 TRP A O 1
ATOM 2488 N N . VAL A 1 326 ? -16.209 -3.546 21.330 1.00 95.81 326 VAL A N 1
ATOM 2489 C CA . VAL A 1 326 ? -15.654 -4.511 22.285 1.00 95.81 326 VAL A CA 1
ATOM 2490 C C . VAL A 1 326 ? -14.135 -4.453 22.210 1.00 95.81 326 VAL A C 1
ATOM 2492 O O . VAL A 1 326 ? -13.574 -4.540 21.117 1.00 95.81 326 VAL A O 1
ATOM 2495 N N . ILE A 1 327 ? -13.476 -4.304 23.360 1.00 96.62 327 ILE A N 1
ATOM 2496 C CA . ILE A 1 327 ? -12.021 -4.414 23.485 1.00 96.62 327 ILE A CA 1
ATOM 2497 C C . ILE A 1 327 ? -11.642 -5.863 23.790 1.00 96.62 327 ILE A C 1
ATOM 2499 O O . ILE A 1 327 ? -12.195 -6.485 24.698 1.00 96.62 327 ILE A O 1
ATOM 2503 N N . TYR A 1 328 ? -10.668 -6.369 23.042 1.00 95.62 328 TYR A N 1
ATOM 2504 C CA . TYR A 1 328 ? -10.010 -7.647 23.260 1.00 95.62 328 TYR A CA 1
ATOM 2505 C C . TYR A 1 328 ? -8.574 -7.377 23.704 1.00 95.62 328 TYR A C 1
ATOM 2507 O O . TYR A 1 328 ? -7.755 -6.848 22.947 1.00 95.62 328 TYR A O 1
ATOM 2515 N N . ASN A 1 329 ? -8.297 -7.712 24.959 1.00 95.44 329 ASN A N 1
ATOM 2516 C CA . ASN A 1 329 ? -6.993 -7.588 25.586 1.00 95.44 329 ASN A CA 1
ATOM 2517 C C . ASN A 1 329 ? -6.646 -8.927 26.243 1.00 95.44 329 ASN A C 1
ATOM 2519 O O . ASN A 1 329 ? -7.006 -9.175 27.397 1.00 95.44 329 ASN A O 1
ATOM 2523 N N . ASP A 1 330 ? -6.002 -9.802 25.477 1.00 95.69 330 ASP A N 1
ATOM 2524 C CA . ASP A 1 330 ? -5.693 -11.179 25.860 1.00 95.69 330 ASP A CA 1
ATOM 2525 C C . ASP A 1 330 ? -6.935 -11.920 26.390 1.00 95.69 330 ASP A C 1
ATOM 2527 O O . ASP A 1 330 ? -7.916 -12.099 25.669 1.00 95.69 330 ASP A O 1
ATOM 2531 N N . GLN A 1 331 ? -6.931 -12.335 27.662 1.00 94.94 331 GLN A N 1
ATOM 2532 C CA . GLN A 1 331 ? -8.069 -13.022 28.283 1.00 94.94 331 GLN A CA 1
ATOM 2533 C C . GLN A 1 331 ? -9.214 -12.074 28.683 1.00 94.94 331 GLN A C 1
ATOM 2535 O O . GLN A 1 331 ? -10.289 -12.534 29.069 1.00 94.94 331 GLN A O 1
ATOM 2540 N N . LYS A 1 332 ? -9.000 -10.754 28.642 1.00 92.94 332 LYS A N 1
ATOM 2541 C CA . LYS A 1 332 ? -9.992 -9.753 29.045 1.00 92.94 332 LYS A CA 1
ATOM 2542 C C . LYS A 1 332 ? -10.758 -9.255 27.827 1.00 92.94 332 LYS A C 1
ATOM 2544 O O . LYS A 1 332 ? -10.201 -8.602 26.947 1.00 92.94 332 LYS A O 1
ATOM 2549 N N . VAL A 1 333 ? -12.060 -9.520 27.826 1.00 95.81 333 VAL A N 1
ATOM 2550 C CA . VAL A 1 333 ? -12.994 -9.046 26.804 1.00 95.81 333 VAL A CA 1
ATOM 2551 C C . VAL A 1 333 ? -14.043 -8.177 27.480 1.00 95.81 333 VAL A C 1
ATOM 2553 O O . VAL A 1 333 ? -14.787 -8.657 28.334 1.00 95.81 333 VAL A O 1
ATOM 2556 N N . CYS A 1 334 ? -14.090 -6.898 27.114 1.00 93.75 334 CYS A N 1
ATOM 2557 C CA . CYS A 1 334 ? -14.969 -5.917 27.750 1.00 93.75 334 CYS A CA 1
ATOM 2558 C C . CYS A 1 334 ? -15.685 -5.060 26.703 1.00 93.75 334 CYS A C 1
ATOM 2560 O O . CYS A 1 334 ? -15.150 -4.803 25.624 1.00 93.75 334 CYS A O 1
ATOM 2562 N N . ALA A 1 335 ? -16.874 -4.557 27.035 1.00 94.38 335 ALA A N 1
ATOM 2563 C CA . ALA A 1 335 ? -17.500 -3.492 26.256 1.00 94.38 335 ALA A CA 1
ATOM 2564 C C . ALA A 1 335 ? -16.680 -2.195 26.397 1.00 94.38 335 ALA A C 1
ATOM 2566 O O . ALA A 1 335 ? -16.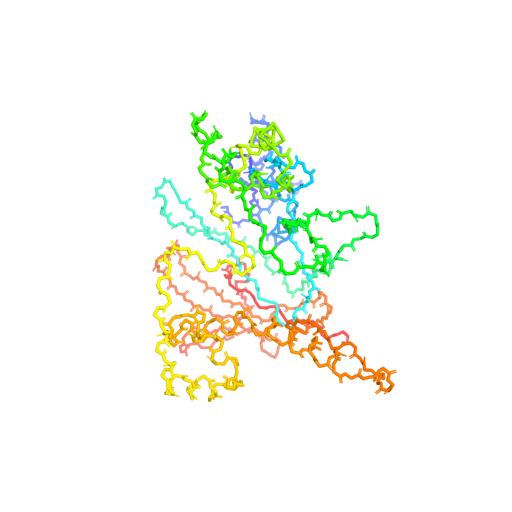243 -1.847 27.495 1.00 94.38 335 ALA A O 1
ATOM 2567 N N . SER A 1 336 ? -16.448 -1.501 25.283 1.00 92.69 336 SER A N 1
ATOM 2568 C CA . SER A 1 336 ? -15.693 -0.249 25.219 1.00 92.69 336 SER A CA 1
ATOM 2569 C C . SER A 1 336 ? -16.624 0.880 24.784 1.00 92.69 336 SER A C 1
ATOM 2571 O O . SER A 1 336 ? -16.939 1.013 23.608 1.00 92.69 336 SER A O 1
ATOM 2573 N N . GLU A 1 337 ? -17.079 1.698 25.733 1.00 88.94 337 GLU A N 1
ATOM 2574 C CA . GLU A 1 337 ? -17.994 2.820 25.452 1.00 88.94 337 GLU A CA 1
ATOM 2575 C C . GLU A 1 337 ? -17.310 3.960 24.679 1.00 88.94 337 GLU A C 1
ATOM 2577 O O . GLU A 1 337 ? -17.934 4.662 23.887 1.00 88.94 337 GLU A O 1
ATOM 2582 N N . LYS A 1 338 ? -16.005 4.152 24.905 1.00 89.75 338 LYS A N 1
ATOM 2583 C CA . LYS A 1 338 ? -15.189 5.200 24.275 1.00 89.75 338 LYS A CA 1
ATOM 2584 C C . LYS A 1 338 ? -13.929 4.580 23.668 1.00 89.75 338 LYS A C 1
ATOM 2586 O O . LYS A 1 338 ? -12.866 4.640 24.287 1.00 89.75 338 LYS A O 1
ATOM 2591 N N . PRO A 1 339 ? -14.039 3.942 22.490 1.00 91.06 339 PRO A N 1
ATOM 2592 C CA . PRO A 1 339 ? -12.893 3.320 21.839 1.00 91.06 339 PRO A CA 1
ATOM 2593 C C . PRO A 1 339 ? -11.862 4.385 21.409 1.00 91.06 339 PRO A C 1
ATOM 2595 O O . PRO A 1 339 ? -12.251 5.389 20.809 1.00 91.06 339 PRO A O 1
ATOM 2598 N N . PRO A 1 340 ? -10.553 4.175 21.656 1.00 90.31 340 PRO A N 1
ATOM 2599 C CA . PRO A 1 340 ? -9.483 5.097 21.267 1.00 90.31 340 PRO A CA 1
ATOM 2600 C C . PRO A 1 340 ? -9.145 4.944 19.777 1.00 90.31 340 PRO A C 1
ATOM 2602 O O . PRO A 1 340 ? -8.087 4.426 19.403 1.00 90.31 340 PRO A O 1
ATOM 2605 N N . LYS A 1 341 ? -10.089 5.339 18.916 1.00 90.00 341 LYS A N 1
ATOM 2606 C CA . LYS A 1 341 ? -9.991 5.217 17.451 1.00 90.00 341 LYS A CA 1
ATOM 2607 C C . LYS A 1 341 ? -8.898 6.090 16.843 1.00 90.00 341 LYS A C 1
ATOM 2609 O O . LYS A 1 341 ? -8.614 5.945 15.667 1.00 90.00 341 LYS A O 1
ATOM 2614 N N . ASP A 1 342 ? -8.332 7.010 17.609 1.00 88.38 342 ASP A N 1
ATOM 2615 C CA . ASP A 1 342 ? -7.301 7.942 17.177 1.00 88.38 342 ASP A CA 1
ATOM 2616 C C . ASP A 1 342 ? -5.872 7.406 17.383 1.00 88.38 342 ASP A C 1
ATOM 2618 O O . ASP A 1 342 ? -4.913 7.889 16.781 1.00 88.38 342 ASP A O 1
ATOM 2622 N N . LEU A 1 343 ? -5.723 6.369 18.216 1.00 88.81 343 LEU A N 1
ATOM 2623 C CA . LEU A 1 343 ? -4.432 5.781 18.599 1.00 88.81 343 LEU A CA 1
ATOM 2624 C C . LEU A 1 343 ? -4.153 4.423 17.937 1.00 88.81 343 LEU A C 1
ATOM 2626 O O . LEU A 1 343 ? -3.061 3.858 18.096 1.00 88.81 343 LEU A O 1
ATOM 2630 N N . GLY A 1 344 ? -5.108 3.893 17.175 1.00 89.56 344 GLY A N 1
ATOM 2631 C CA . GLY A 1 344 ? -4.975 2.640 16.436 1.00 89.56 344 GLY A CA 1
ATOM 2632 C C . GLY A 1 344 ? -3.823 2.658 15.431 1.00 89.56 344 GLY A C 1
ATOM 2633 O O . GLY A 1 344 ? -3.354 3.702 14.972 1.00 89.56 344 GLY A O 1
ATOM 2634 N N . TYR A 1 345 ? -3.292 1.477 15.148 1.00 91.19 345 TYR A N 1
ATOM 2635 C CA . TYR A 1 345 ? -2.166 1.241 14.251 1.00 91.19 345 TYR A CA 1
ATOM 2636 C C . TYR A 1 345 ? -2.620 0.630 12.925 1.00 91.19 345 TYR A C 1
ATOM 2638 O O . TYR A 1 345 ? -2.288 1.170 11.873 1.00 91.19 345 TYR A O 1
ATOM 2646 N N . ILE A 1 346 ? -3.399 -0.451 12.984 1.00 94.94 346 ILE A N 1
ATOM 2647 C CA . ILE A 1 346 ? -3.989 -1.096 11.808 1.00 94.94 346 ILE A CA 1
ATOM 2648 C C . ILE A 1 346 ? -5.501 -0.968 11.925 1.00 94.94 346 ILE A C 1
ATOM 2650 O O . ILE A 1 346 ? -6.069 -1.380 12.933 1.00 94.94 346 ILE A O 1
ATOM 2654 N N . TYR A 1 347 ? -6.148 -0.404 10.915 1.00 95.25 347 TYR A N 1
ATOM 2655 C CA . TYR A 1 347 ? -7.594 -0.223 10.861 1.00 95.25 347 TYR A CA 1
ATOM 2656 C C . TYR A 1 347 ? -8.196 -1.131 9.800 1.00 95.25 347 TYR A C 1
ATOM 2658 O O . TYR A 1 347 ? -7.599 -1.361 8.752 1.00 95.25 347 TYR A O 1
ATOM 2666 N N . PHE A 1 348 ? -9.397 -1.616 10.083 1.00 96.44 348 PHE A N 1
ATOM 2667 C CA . PHE A 1 348 ? -10.180 -2.480 9.219 1.00 96.44 348 PHE A CA 1
ATOM 2668 C C . PHE A 1 348 ? -11.502 -1.784 8.929 1.00 96.44 348 PHE A C 1
ATOM 2670 O O . PHE A 1 348 ? -12.306 -1.529 9.830 1.00 96.44 348 PHE A O 1
ATOM 2677 N N . TYR A 1 349 ? -11.710 -1.492 7.656 1.00 95.75 349 TYR A N 1
ATOM 2678 C CA . TYR A 1 349 ? -12.887 -0.833 7.123 1.00 95.75 349 TYR A CA 1
ATOM 2679 C C . TYR A 1 349 ? -13.680 -1.843 6.305 1.00 95.75 349 TYR A C 1
ATOM 2681 O O . TYR A 1 349 ? -13.143 -2.441 5.381 1.00 95.75 349 TYR A O 1
ATOM 2689 N N . GLN A 1 350 ? -14.945 -2.053 6.645 1.00 95.62 350 GLN A N 1
ATOM 2690 C CA . GLN A 1 350 ? -15.845 -2.940 5.915 1.00 95.62 350 GLN A CA 1
ATOM 2691 C C . GLN A 1 350 ? -16.614 -2.137 4.868 1.00 95.62 350 GLN A C 1
ATOM 2693 O O . GLN A 1 350 ? -17.162 -1.080 5.181 1.00 95.62 350 GLN A O 1
ATOM 2698 N N . ARG A 1 351 ? -16.663 -2.629 3.629 1.00 95.38 351 ARG A N 1
ATOM 2699 C CA . ARG A 1 351 ? -17.401 -1.981 2.545 1.00 95.38 351 ARG A CA 1
ATOM 2700 C C . ARG A 1 351 ? -18.894 -1.970 2.864 1.00 95.38 351 ARG A C 1
ATOM 2702 O O . ARG A 1 351 ? -19.458 -2.987 3.272 1.00 95.38 351 ARG A O 1
ATOM 2709 N N . VAL A 1 352 ? -19.532 -0.818 2.680 1.00 92.38 352 VAL A N 1
ATOM 2710 C CA . VAL A 1 352 ? -20.978 -0.683 2.875 1.00 92.38 352 VAL A CA 1
ATOM 2711 C C . VAL A 1 352 ? -21.677 -1.379 1.710 1.00 92.38 352 VAL A C 1
ATOM 2713 O O . VAL A 1 352 ? -21.362 -1.116 0.547 1.00 92.38 352 VAL A O 1
ATOM 2716 N N . ALA A 1 353 ? -22.597 -2.296 2.018 1.00 78.50 353 ALA A N 1
ATOM 2717 C CA . ALA A 1 353 ? -23.440 -2.908 0.997 1.00 78.50 353 ALA A CA 1
ATOM 2718 C C . ALA A 1 353 ? -24.219 -1.794 0.282 1.00 78.50 353 ALA A C 1
ATOM 2720 O O . ALA A 1 353 ? -24.817 -0.944 0.942 1.00 78.50 353 ALA A O 1
ATOM 2721 N N . SER A 1 354 ? -24.102 -1.755 -1.046 1.00 53.97 354 SER A N 1
ATOM 2722 C CA . SER A 1 354 ? -24.748 -0.736 -1.884 1.00 53.97 354 SER A CA 1
ATOM 2723 C C . SER A 1 354 ? -26.249 -0.953 -1.973 1.00 53.97 354 SER A C 1
ATOM 2725 O O . SER A 1 354 ? -26.660 -2.136 -1.955 1.00 53.97 354 SER A O 1
#

Solvent-accessible surface area (backbone atoms only — not comparable to full-atom values): 21271 Å² total; per-residue (Å²): 138,92,70,54,36,26,37,27,77,85,80,67,50,79,26,32,30,61,55,44,95,89,74,48,81,30,82,28,47,49,57,51,50,30,73,75,70,66,61,84,52,67,46,72,54,40,49,51,61,62,59,53,48,61,57,56,39,77,40,80,39,74,81,30,78,34,65,80,72,70,38,76,40,74,42,77,50,68,60,61,38,84,64,33,52,64,64,44,76,47,74,60,83,46,62,47,70,45,99,82,70,47,69,37,49,53,93,61,63,40,42,58,64,61,66,46,79,50,55,89,45,54,47,80,73,89,52,96,89,65,79,81,75,58,70,90,63,72,82,79,71,69,96,75,77,98,61,84,78,80,69,57,61,70,46,33,49,54,42,38,75,75,69,46,55,67,36,30,33,52,45,17,34,58,80,48,69,65,65,50,56,68,53,21,49,54,45,39,71,72,38,64,85,43,93,62,31,71,48,75,78,78,53,95,86,54,80,58,98,79,66,79,78,62,77,73,72,77,67,59,65,70,52,40,51,53,43,32,72,74,73,45,53,69,66,60,32,51,52,22,24,62,75,41,76,61,32,61,73,54,16,53,54,47,42,72,74,40,44,56,58,54,53,44,52,54,52,51,57,56,55,76,73,50,78,96,73,90,75,98,62,82,78,72,72,85,55,79,96,73,63,66,60,70,41,38,27,34,59,37,34,34,34,28,65,46,64,75,55,71,90,52,69,49,75,34,38,39,39,58,52,97,90,40,43,31,36,43,46,86,94,46,73,45,81,35,94,77,69,69,57,28,55,46,35,39,38,34,26,35,43,58,86,127

Nearest PDB structures (foldseek):
  3ihp-assembly2_B  TM=7.296E-01  e=1.879E-43  Homo sapiens
  3ihp-assembly1_A  TM=7.187E-01  e=1.754E-42  Homo sapiens
  5ohn-assembly2_C  TM=8.316E-01  e=1.723E-06  Homo sapiens
  5ohn-assembly1_A  TM=8.448E-01  e=4.413E-06  Homo sapiens
  5ohk-assembly1_A  TM=8.280E-01  e=7.062E-06  Homo sapiens

Secondary structure (DSSP, 8-state):
--SSEEEETTT--EEE-PBPTTS-B--SHHHHHHHHH----EEEETBHHHHHHHHHSPEEEEEEEETTTTEEEEEEE---BSS--SEEEEE---EEE-TTS-EEE-----B--SEEE-GGGB---SPTTPPPPPPSSPP---S---------HHHHHHHHHTT--HHHHHHHHHHTTT--HHHHHHHHHHHTT-TTTTSPP--TT---TT-----PPPPPHHHHHHHHHTT--HHHHHHHHHHTTT-HHHHHHHHHHHHHHHHHHHHHHHHHTS-S---------SS-------SEEEEEEEEEEESS-SS--EEEEEEEETTEEEEEETTEEEE-SS--TTS-SEEEEEEPP-

pLDDT: mean 78.53, std 17.48, range [29.2, 96.75]

Sequence (354 aa):
MRENLWLNLTDGSILCGRRYFDGSGGNNHAVEHFRETGYPLAVKLGTITSCLEAYGAPEQVDDFWSTALQAKSVAVKTTRFASFPDYLVIQIKKFTFGLDWVPKKLDVSIEMPEELDISQLRGTGLQPGEEELPDIAPPLVTPDEPKAPMLDESVIIQLVEMGFPMDACRKAVYYTGNSGAEAAMNWVMSHMDDPDFANPLILPGSSGPGSTSAAADPPPEDCVTTIVSMGFSRDQALKALRATNNSLERAVDWIFSHIDDLDAEAAMDISEGRSAADSISESVPVGPKVRDGSGKYQLFAFISHMGTSTMCGHYVCHIKKEGRWVIYNDQKVCASEKPPKDLGYIYFYQRVAS

InterPro domains:
  IPR001394 Peptidase C19, ubiquitin carboxyl-terminal hydrolase [PF00443] (68-349)
  IPR001607 Zinc finger, UBP-type [PF02148] (3-49)
  IPR001607 Zinc finger, UBP-type [PS50271] (1-85)
  IPR001607 Zinc finger, UBP-type [SM00290] (1-50)
  IPR009060 UBA-like superfamily [SSF46934] (206-263)
  IPR015940 Ubiquitin-associated domain [PF00627] (152-187)
  IPR015940 Ubiquitin-associated domain [PF00627] (220-255)
  IPR015940 Ubiquitin-associated domain [PS50030] (150-191)
  IPR015940 Ubiquitin-associated domain [PS50030] (218-258)
  IPR015940 Ubiquitin-associated domain [SM00165] (152-190)
  IPR015940 Ubiquitin-associated domain [SM00165] (220-257)
  IPR018200 Ubiquitin specific protease, conserved site [PS00973] (297-315)
  IPR028889 Ubiquitin specific protease UPS, catalytic domain [PS50235] (1-352)
  IPR038765 Papain-like cysteine peptidase superfamily [SSF54001] (35-352)
  IPR041812 Ubiquitin carboxyl-terminal hydrolase 5, UBA1 domain [cd14383] (151-198)
  IPR050164 Ubiquitin carboxyl-terminal hydrolases [PTHR24006] (42-352)

Radius of gyration: 29.28 Å; Cα contacts (8 Å, |Δi|>4): 466; chains: 1; bounding box: 66×72×70 Å

Organism: NCBI:txid89673

Mean predicted aligned error: 16.11 Å